Protein AF-A0A3M1MNK0-F1 (afdb_monomer)

Nearest PDB structures (foldseek):
  5l35-assembly1_A  TM=8.661E-01  e=1.085E-11  Lederbergvirus Sf6
  8i1v-assembly1_B  TM=7.039E-01  e=4.531E-09  Salmonella phage P22
  6mnt-assembly1_A  TM=6.780E-01  e=9.685E-05  Enterobacteria phage CUS-3
  8y0w-assembly1_5  TM=5.542E-01  e=6.566E+00  Homo sapiens

Sequence (229 aa):
ILNTQDNVDMINELKGLFHDSANVAKQNREGILGRTAGFDFYENTLLPSHTVGAGSGYLVNGANQTGSTLAVSTGTGALNKGDIITIAGVYRVHPETKQNTGKLQQFVVTANYAGGAGNISISPAITPTGAGQNVTASPANGAAITVAGTASTAHGLSLAFQKDAFVFATADLVKPNGVDFAAREVFDGISLRIVRDYDINNDNMPCRIDVLYGFKAVRPQLACRLAAN

pLDDT: mean 87.08, std 9.53, range [52.69, 96.62]

Solvent-accessible surface area (backbone atoms only — not comparable to full-atom values): 12815 Å² total; per-residue (Å²): 62,28,25,62,66,62,46,54,54,51,53,65,59,51,73,76,54,97,64,63,66,72,59,53,55,46,29,76,71,70,72,47,65,64,77,51,101,92,41,76,59,44,77,42,87,82,54,61,66,49,61,32,28,52,40,43,70,30,22,30,49,56,55,68,52,54,45,42,54,47,45,27,61,36,31,44,42,28,39,31,55,68,34,38,33,33,42,52,85,23,26,22,28,38,73,83,84,59,45,76,66,88,40,66,34,75,28,34,28,73,47,71,38,78,50,42,57,47,76,46,43,40,38,72,54,47,29,46,60,70,87,76,26,46,24,68,38,50,42,44,54,64,26,47,44,44,59,65,76,57,64,69,38,71,41,58,40,22,43,50,65,48,84,77,17,56,46,78,51,67,46,85,74,82,79,76,81,95,54,80,41,66,52,74,50,73,56,97,88,39,49,36,36,40,42,32,36,73,42,81,91,76,80,41,71,59,70,50,77,48,70,46,71,51,72,45,68,76,35,58,89,47,40,46,77,43,71,73,135

Foldseek 3Di:
DDEPVVLVVVLVVCLPDDDDPVQNVCCVPVVAHDDDPNDGDDYDNPFDKDFAWQKADWFFAAWQDWFFKTWTAAIATKGAQFWKKFWPPWFFADLPPRHGPVHTDIWTFHHIGGDHTDMTGIPPIQDCDDNRHTTVGTGHGGTGMDTPDDHRDIFTKDKDFDPLQKDKDWDADDFDPPAPDWDWDADPNFIKIKGWHADPVPRDIDIDIDTGMDMDRPHNVRMDIDTDD

Mean predicted aligned error: 8.19 Å

Structure (mmCIF, N/CA/C/O backbone):
data_AF-A0A3M1MNK0-F1
#
_entry.id   AF-A0A3M1MNK0-F1
#
loop_
_atom_site.group_PDB
_atom_site.id
_atom_site.type_symbol
_atom_site.label_atom_id
_atom_site.label_alt_id
_atom_site.label_comp_id
_atom_site.label_asym_id
_atom_site.label_entity_id
_atom_site.label_seq_id
_atom_site.pdbx_PDB_ins_code
_atom_site.Cartn_x
_atom_site.Cartn_y
_atom_site.Cartn_z
_atom_site.occupancy
_atom_site.B_iso_or_equiv
_atom_site.auth_seq_id
_atom_site.auth_comp_id
_atom_site.auth_asym_id
_atom_site.auth_atom_id
_atom_site.pdbx_PDB_model_num
ATOM 1 N N . ILE A 1 1 ? 10.804 5.232 1.917 1.00 85.75 1 ILE A N 1
ATOM 2 C CA . ILE A 1 1 ? 10.621 6.132 0.759 1.00 85.75 1 ILE A CA 1
ATOM 3 C C . ILE A 1 1 ? 9.530 7.121 1.120 1.00 85.75 1 ILE A C 1
ATOM 5 O O . ILE A 1 1 ? 8.431 6.691 1.455 1.00 85.75 1 ILE A O 1
ATOM 9 N N . LEU A 1 2 ? 9.857 8.405 1.118 1.00 86.19 2 LEU A N 1
ATOM 10 C CA . LEU A 1 2 ? 8.964 9.496 1.469 1.00 86.19 2 LEU A CA 1
ATOM 11 C C . LEU A 1 2 ? 8.495 10.221 0.211 1.00 86.19 2 LEU A C 1
ATOM 13 O O . LEU A 1 2 ? 9.231 10.294 -0.778 1.00 86.19 2 LEU A O 1
ATOM 17 N N . ASN A 1 3 ? 7.275 10.747 0.267 1.00 87.19 3 ASN A N 1
ATOM 18 C CA . ASN A 1 3 ? 6.838 11.775 -0.667 1.00 87.19 3 ASN A CA 1
ATOM 19 C C . ASN A 1 3 ? 7.615 13.081 -0.385 1.00 87.19 3 ASN A C 1
ATOM 21 O O . ASN A 1 3 ? 8.247 13.228 0.664 1.00 87.19 3 ASN A O 1
ATOM 25 N N . THR A 1 4 ? 7.577 14.026 -1.321 1.00 84.62 4 THR A N 1
ATOM 26 C CA . THR A 1 4 ? 8.342 15.276 -1.205 1.00 84.62 4 THR A CA 1
ATOM 27 C C . THR A 1 4 ? 7.950 16.115 0.013 1.00 84.62 4 THR A C 1
ATOM 29 O O . THR A 1 4 ? 8.829 16.650 0.682 1.00 84.62 4 THR A O 1
ATOM 32 N N . GLN A 1 5 ? 6.659 16.209 0.340 1.00 83.69 5 GLN A N 1
ATOM 33 C CA . GLN A 1 5 ? 6.188 17.015 1.469 1.00 83.69 5 GLN A CA 1
ATOM 34 C C . GLN A 1 5 ? 6.641 16.415 2.810 1.00 83.69 5 GLN A C 1
ATOM 36 O O . GLN A 1 5 ? 7.293 17.096 3.596 1.00 83.69 5 GLN A O 1
ATOM 41 N N . ASP A 1 6 ? 6.430 15.112 3.004 1.00 83.25 6 ASP A N 1
ATOM 42 C CA . ASP A 1 6 ? 6.876 14.368 4.184 1.00 83.25 6 ASP A CA 1
ATOM 43 C C . ASP A 1 6 ? 8.403 14.464 4.368 1.00 83.25 6 ASP A C 1
ATOM 45 O O . ASP A 1 6 ? 8.892 14.534 5.496 1.00 83.25 6 ASP A O 1
ATOM 49 N N . ASN A 1 7 ? 9.177 14.469 3.271 1.00 82.44 7 ASN A N 1
ATOM 50 C CA . ASN A 1 7 ? 10.630 14.643 3.327 1.00 82.44 7 ASN A CA 1
ATOM 51 C C . ASN A 1 7 ? 11.011 16.041 3.847 1.00 82.44 7 ASN A C 1
ATOM 53 O O . ASN A 1 7 ? 11.858 16.165 4.734 1.00 82.44 7 ASN A O 1
ATOM 57 N N . VAL A 1 8 ? 10.362 17.090 3.333 1.00 82.69 8 VAL A N 1
ATOM 58 C CA . VAL A 1 8 ? 10.596 18.480 3.757 1.00 82.69 8 VAL A CA 1
ATOM 59 C C . VAL A 1 8 ? 10.248 18.675 5.232 1.00 82.69 8 VAL A C 1
ATOM 61 O O . VAL A 1 8 ? 11.049 19.252 5.974 1.00 82.69 8 VAL A O 1
ATOM 64 N N . ASP A 1 9 ? 9.105 18.157 5.678 1.00 83.94 9 ASP A N 1
ATOM 65 C CA . ASP A 1 9 ? 8.659 18.287 7.067 1.00 83.94 9 ASP A CA 1
ATOM 66 C C . ASP A 1 9 ? 9.600 17.546 8.021 1.00 83.94 9 ASP A C 1
ATOM 68 O O . ASP A 1 9 ? 10.034 18.095 9.038 1.00 83.94 9 ASP A O 1
ATOM 72 N N . MET A 1 10 ? 10.042 16.347 7.638 1.00 80.12 10 MET A N 1
ATOM 73 C CA . MET A 1 10 ? 11.004 15.580 8.421 1.00 80.12 10 MET A CA 1
ATOM 74 C C . MET A 1 10 ? 12.377 16.271 8.511 1.00 80.12 10 MET A C 1
ATOM 76 O O . MET A 1 10 ? 12.986 16.292 9.582 1.00 80.12 10 MET A O 1
ATOM 80 N N . ILE A 1 11 ? 12.875 16.879 7.429 1.00 77.25 11 ILE A N 1
ATOM 81 C CA . ILE A 1 11 ? 14.110 17.683 7.471 1.00 77.25 11 ILE A CA 1
ATOM 82 C C . ILE A 1 11 ? 13.935 18.888 8.406 1.00 77.25 11 ILE A C 1
ATOM 84 O O . ILE A 1 11 ? 14.836 19.201 9.192 1.00 77.25 11 ILE A O 1
ATOM 88 N N . ASN A 1 12 ? 12.779 19.551 8.340 1.00 80.94 12 ASN A N 1
ATOM 89 C CA . ASN A 1 12 ? 12.473 20.724 9.147 1.00 80.94 12 ASN A CA 1
ATOM 90 C C . ASN A 1 12 ? 12.422 20.415 10.651 1.00 80.94 12 ASN A C 1
ATOM 92 O O . ASN A 1 12 ? 12.896 21.227 11.444 1.00 80.94 12 ASN A O 1
ATOM 96 N N . GLU A 1 13 ? 11.895 19.258 11.051 1.00 80.06 13 GLU A N 1
ATOM 97 C CA . GLU A 1 13 ? 11.882 18.841 12.458 1.00 80.06 13 GLU A CA 1
ATOM 98 C C . GLU A 1 13 ? 13.258 18.356 12.938 1.00 80.06 13 GLU A C 1
ATOM 100 O O . GLU A 1 13 ? 13.695 18.686 14.044 1.00 80.06 13 GLU A O 1
ATOM 105 N N . LEU A 1 14 ? 13.995 17.624 12.097 1.00 73.44 14 LEU A N 1
ATOM 106 C CA . LEU A 1 14 ? 15.288 17.048 12.480 1.00 73.44 14 LEU A CA 1
ATOM 107 C C . LEU A 1 14 ? 16.418 18.070 12.595 1.00 73.44 14 LEU A C 1
ATOM 109 O O . LEU A 1 14 ? 17.393 17.809 13.300 1.00 73.44 14 LEU A O 1
ATOM 113 N N . LYS A 1 15 ? 16.294 19.248 11.974 1.00 71.12 15 LYS A N 1
ATOM 114 C CA . LYS A 1 15 ? 17.303 20.314 12.097 1.00 71.12 15 LYS A CA 1
ATOM 115 C C . LYS A 1 15 ? 17.495 20.809 13.541 1.00 71.12 15 LYS A C 1
ATOM 117 O O . LYS A 1 15 ? 18.523 21.410 13.837 1.00 71.12 15 LYS A O 1
ATOM 122 N N . GLY A 1 16 ? 16.506 20.598 14.419 1.00 69.31 16 GLY A N 1
ATOM 123 C CA . GLY A 1 16 ? 16.545 21.002 15.829 1.00 69.31 16 GLY A CA 1
ATOM 124 C C . GLY A 1 16 ? 17.104 19.944 16.786 1.00 69.31 16 GLY A C 1
ATOM 125 O O . GLY A 1 16 ? 17.293 20.240 17.966 1.00 69.31 16 GLY A O 1
ATOM 126 N N . LEU A 1 17 ? 17.358 18.718 16.315 1.00 67.12 17 LEU A N 1
ATOM 127 C CA . LEU A 1 17 ? 17.850 17.625 17.153 1.00 67.12 17 LEU A CA 1
ATOM 128 C C . LEU A 1 17 ? 19.385 17.637 17.241 1.00 67.12 17 LEU A C 1
ATOM 130 O O . LEU A 1 17 ? 20.092 17.724 16.239 1.00 67.12 17 LEU A O 1
ATOM 134 N N . PHE A 1 18 ? 19.912 17.503 18.461 1.00 54.25 18 PHE A N 1
ATOM 135 C CA . PHE A 1 18 ? 21.352 17.431 18.729 1.00 54.25 18 PHE A CA 1
ATOM 136 C C . PHE A 1 18 ? 21.918 16.064 18.308 1.00 54.25 18 PHE A C 1
ATOM 138 O O . PHE A 1 18 ? 21.996 15.140 19.115 1.00 54.25 18 PHE A O 1
ATOM 145 N N . HIS A 1 19 ? 22.257 15.908 17.027 1.00 60.22 19 HIS A N 1
ATOM 146 C CA . HIS A 1 19 ? 22.844 14.689 16.452 1.00 60.22 19 HIS A CA 1
ATOM 147 C C . HIS A 1 19 ? 24.324 14.893 16.059 1.00 60.22 19 HIS A C 1
ATOM 149 O O . HIS A 1 19 ? 24.841 16.009 16.085 1.00 60.22 19 HIS A O 1
ATOM 155 N N . ASP A 1 20 ? 25.006 13.799 15.697 1.00 59.78 20 ASP A N 1
ATOM 156 C CA . ASP A 1 20 ? 26.404 13.774 15.237 1.00 59.78 20 ASP A CA 1
ATOM 157 C C . ASP A 1 20 ? 26.674 14.798 14.111 1.00 59.78 20 ASP A C 1
ATOM 159 O O . ASP A 1 20 ? 25.976 14.834 13.090 1.00 59.78 20 ASP A O 1
ATOM 163 N N . SER A 1 21 ? 27.707 15.628 14.293 1.00 60.94 21 SER A N 1
ATOM 164 C CA . SER A 1 21 ? 28.000 16.803 13.460 1.00 60.94 21 SER A CA 1
ATOM 165 C C . SER A 1 21 ? 28.288 16.448 11.998 1.00 60.94 21 SER A C 1
ATOM 167 O O . SER A 1 21 ? 28.009 17.249 11.102 1.00 60.94 21 SER A O 1
ATOM 169 N N . ALA A 1 22 ? 28.772 15.231 11.732 1.00 65.31 22 ALA A N 1
ATOM 170 C CA . ALA A 1 22 ? 29.031 14.742 10.381 1.00 65.31 22 ALA A CA 1
ATOM 171 C C . ALA A 1 22 ? 27.742 14.516 9.567 1.00 65.31 22 ALA A C 1
ATOM 173 O O . ALA A 1 22 ? 27.706 14.825 8.373 1.00 65.31 22 ALA A O 1
ATOM 174 N N . ASN A 1 23 ? 26.675 14.020 10.204 1.00 61.62 23 ASN A N 1
ATOM 175 C CA . ASN A 1 23 ? 25.385 13.802 9.545 1.00 61.62 23 ASN A CA 1
ATOM 176 C C . ASN A 1 23 ? 24.628 15.122 9.355 1.00 61.62 23 ASN A C 1
ATOM 178 O O . ASN A 1 23 ? 24.075 15.350 8.283 1.00 61.62 23 ASN A O 1
ATOM 182 N N .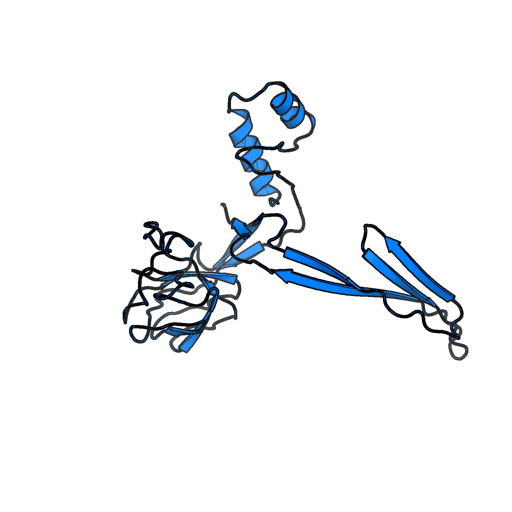 VAL A 1 24 ? 24.696 16.032 10.334 1.00 61.34 24 VAL A N 1
ATOM 183 C CA . VAL A 1 24 ? 24.107 17.380 10.236 1.00 61.34 24 VAL A CA 1
ATOM 184 C C . VAL A 1 24 ? 24.755 18.191 9.111 1.00 61.34 24 VAL A C 1
ATOM 186 O O . VAL A 1 24 ? 24.060 18.859 8.348 1.00 61.34 24 VAL A O 1
ATOM 189 N N . ALA A 1 25 ? 26.082 18.115 8.961 1.00 62.12 25 ALA A N 1
ATOM 190 C CA . ALA A 1 25 ? 26.790 18.822 7.896 1.00 62.12 25 ALA A CA 1
ATOM 191 C C . ALA A 1 25 ? 26.368 18.347 6.497 1.00 62.12 25 ALA A C 1
ATOM 193 O O . ALA A 1 25 ? 26.220 19.172 5.598 1.00 62.12 25 ALA A O 1
ATOM 194 N N . LYS A 1 26 ? 26.153 17.038 6.311 1.00 62.97 26 LYS A N 1
ATOM 195 C CA . LYS A 1 26 ? 25.668 16.482 5.039 1.00 62.97 26 LYS A CA 1
ATOM 196 C C . LYS A 1 26 ? 24.196 16.791 4.801 1.00 62.97 26 LYS A C 1
ATOM 198 O O . LYS A 1 26 ? 23.857 17.252 3.720 1.00 62.97 26 LYS A O 1
ATOM 203 N N . GLN A 1 27 ? 23.349 16.637 5.815 1.00 57.91 27 GLN A N 1
ATOM 204 C CA . GLN A 1 27 ? 21.924 16.950 5.715 1.00 57.91 27 GLN A CA 1
ATOM 205 C C . GLN A 1 27 ? 21.690 18.427 5.365 1.00 57.91 27 GLN A C 1
ATOM 207 O O . GLN A 1 27 ? 20.923 18.722 4.456 1.00 57.91 27 GLN A O 1
ATOM 212 N N . ASN A 1 28 ? 22.402 19.357 6.012 1.00 60.41 28 ASN A N 1
ATOM 213 C CA . ASN A 1 28 ? 22.296 20.787 5.701 1.00 60.41 28 ASN A CA 1
ATOM 214 C C . ASN A 1 28 ? 22.907 21.167 4.344 1.00 60.41 28 ASN A C 1
ATOM 216 O O . ASN A 1 28 ? 22.498 22.164 3.758 1.00 60.41 28 ASN A O 1
ATOM 220 N N . ARG A 1 29 ? 23.905 20.420 3.850 1.00 63.31 29 ARG A N 1
ATOM 221 C CA . ARG A 1 29 ? 24.584 20.730 2.581 1.00 63.31 29 ARG A CA 1
ATOM 222 C C . ARG A 1 29 ? 23.878 20.137 1.366 1.00 63.31 29 ARG A C 1
ATOM 224 O O . ARG A 1 29 ? 23.819 20.791 0.334 1.00 63.31 29 ARG A O 1
ATOM 231 N N . GLU A 1 30 ? 23.397 18.905 1.479 1.00 64.75 30 GLU A N 1
ATOM 232 C CA . GLU A 1 30 ? 22.853 18.129 0.358 1.00 64.75 30 GLU A CA 1
ATOM 233 C C . GLU A 1 30 ? 21.326 17.994 0.424 1.00 64.75 30 GLU A C 1
ATOM 235 O O . GLU A 1 30 ? 20.719 17.552 -0.544 1.00 64.75 30 GLU A O 1
ATOM 240 N N . GLY A 1 31 ? 20.687 18.365 1.542 1.00 59.19 31 GLY A N 1
ATOM 241 C CA . GLY A 1 31 ? 19.240 18.204 1.728 1.00 59.19 31 GLY A CA 1
ATOM 242 C C . GLY A 1 31 ? 18.793 16.742 1.829 1.00 59.19 31 GLY A C 1
ATOM 243 O O . GLY A 1 31 ? 17.600 16.460 1.800 1.00 59.19 31 GLY A O 1
ATOM 244 N N . ILE A 1 32 ? 19.736 15.801 1.944 1.00 64.62 32 ILE A N 1
ATOM 245 C CA . ILE A 1 32 ? 19.458 14.366 2.013 1.00 64.62 32 ILE A CA 1
ATOM 246 C C . ILE A 1 32 ? 19.327 13.953 3.479 1.00 64.62 32 ILE A C 1
ATOM 248 O O . ILE A 1 32 ? 20.213 14.207 4.301 1.00 64.62 32 ILE A O 1
ATOM 252 N N . LEU A 1 33 ? 18.229 13.270 3.802 1.00 64.31 33 LEU A N 1
ATOM 253 C CA . LEU A 1 33 ? 18.066 12.591 5.082 1.00 64.31 33 LEU A CA 1
ATOM 254 C C . LEU A 1 33 ? 18.999 11.377 5.143 1.00 64.31 33 LEU A C 1
ATOM 256 O O . LEU A 1 33 ? 18.847 10.417 4.390 1.00 64.31 33 LEU A O 1
ATOM 260 N N . GLY A 1 34 ? 19.968 11.415 6.057 1.00 65.50 34 GLY A N 1
ATOM 261 C CA . GLY A 1 34 ? 20.786 10.248 6.385 1.00 65.50 34 GLY A CA 1
ATOM 262 C C . GLY A 1 34 ? 19.989 9.160 7.118 1.00 65.50 34 GLY A C 1
ATOM 263 O O . GLY A 1 34 ? 18.778 9.260 7.324 1.00 65.50 34 GLY A O 1
ATOM 264 N N . ARG A 1 35 ? 20.685 8.114 7.577 1.00 71.00 35 ARG A N 1
ATOM 265 C CA . ARG A 1 35 ? 20.070 7.073 8.409 1.00 71.00 35 ARG A CA 1
ATOM 266 C C . ARG A 1 35 ? 19.658 7.657 9.761 1.00 71.00 35 ARG A C 1
ATOM 268 O O . ARG A 1 35 ? 20.514 8.065 10.542 1.00 71.00 35 ARG A O 1
ATOM 275 N N . THR A 1 36 ? 18.363 7.659 10.063 1.00 68.81 36 THR A N 1
ATOM 276 C CA . THR A 1 36 ? 17.836 8.115 11.360 1.00 68.81 36 THR A CA 1
ATOM 277 C C . THR A 1 36 ? 16.732 7.183 11.854 1.00 68.81 36 THR A C 1
ATOM 279 O O . THR A 1 36 ? 16.116 6.471 11.067 1.00 68.81 36 THR A O 1
ATOM 282 N N . ALA A 1 37 ? 16.524 7.097 13.170 1.00 69.88 37 ALA A N 1
ATOM 283 C CA . ALA A 1 37 ? 15.516 6.218 13.789 1.00 69.88 37 ALA A CA 1
ATOM 284 C C . ALA A 1 37 ? 15.527 4.742 13.301 1.00 69.88 37 ALA A C 1
ATOM 286 O O . ALA A 1 37 ? 14.508 4.057 13.341 1.00 69.88 37 ALA A O 1
ATOM 287 N N . GLY A 1 38 ? 16.678 4.241 12.831 1.00 74.44 38 GLY A N 1
ATOM 288 C CA . GLY A 1 38 ? 16.837 2.879 12.307 1.00 74.44 38 GLY A CA 1
ATOM 289 C C . GLY A 1 38 ? 16.455 2.675 10.833 1.00 74.44 38 GLY A C 1
ATOM 290 O O . GLY A 1 38 ? 16.677 1.573 10.331 1.00 74.44 38 GLY A O 1
ATOM 291 N N . PHE A 1 39 ? 15.966 3.705 10.133 1.00 77.56 39 PHE A N 1
ATOM 292 C CA . PHE A 1 39 ? 15.563 3.658 8.722 1.00 77.56 39 PHE A CA 1
ATOM 293 C C . PHE A 1 39 ? 16.543 4.395 7.806 1.00 77.56 39 PHE A C 1
ATOM 295 O O . PHE A 1 39 ? 17.120 5.415 8.187 1.00 77.56 39 PHE A O 1
ATOM 302 N N . ASP A 1 40 ? 16.671 3.894 6.577 1.00 81.38 40 ASP A N 1
ATOM 303 C CA . ASP A 1 40 ? 17.304 4.607 5.469 1.00 81.38 40 ASP A CA 1
ATOM 304 C C . ASP A 1 40 ? 16.212 5.325 4.665 1.00 81.38 40 ASP A C 1
ATOM 306 O O . ASP A 1 40 ? 15.258 4.703 4.176 1.00 81.38 40 ASP A O 1
ATOM 310 N N . PHE A 1 41 ? 16.322 6.649 4.574 1.00 81.31 41 PHE A N 1
ATOM 311 C CA . PHE A 1 41 ? 15.324 7.491 3.926 1.00 81.31 41 PHE A CA 1
ATOM 312 C C . PHE A 1 41 ? 15.714 7.781 2.483 1.00 81.31 41 PHE A C 1
ATOM 314 O O . PHE A 1 41 ? 16.871 8.003 2.149 1.00 81.31 41 PHE A O 1
ATOM 321 N N . TYR A 1 42 ? 14.699 7.772 1.630 1.00 84.00 42 TYR A N 1
ATOM 322 C CA . TYR A 1 42 ? 14.802 8.069 0.209 1.00 84.00 42 TYR A CA 1
ATOM 323 C C . TYR A 1 42 ? 13.570 8.871 -0.168 1.00 84.00 42 TYR A C 1
ATOM 325 O O . TYR A 1 42 ? 12.485 8.562 0.329 1.00 84.00 42 TYR A O 1
ATOM 333 N N . GLU A 1 43 ? 13.716 9.847 -1.050 1.00 84.00 43 GLU A N 1
ATOM 334 C CA . GLU A 1 43 ? 12.594 10.603 -1.600 1.00 84.00 43 GLU A CA 1
ATOM 335 C C . GLU A 1 43 ? 12.170 10.019 -2.951 1.00 84.00 43 GLU A C 1
ATOM 337 O O . GLU A 1 43 ? 13.002 9.540 -3.724 1.00 84.00 43 GLU A O 1
ATOM 342 N N . ASN A 1 44 ? 10.871 10.059 -3.242 1.00 84.69 44 ASN A N 1
ATOM 343 C CA . ASN A 1 44 ? 10.359 9.831 -4.585 1.00 84.69 44 ASN A CA 1
ATOM 344 C C . ASN A 1 44 ? 9.193 10.788 -4.888 1.00 84.69 44 ASN A C 1
ATOM 346 O O . ASN A 1 44 ? 8.182 10.794 -4.185 1.00 84.69 44 ASN A O 1
ATOM 350 N N . THR A 1 45 ? 9.326 11.554 -5.970 1.00 83.19 45 THR A N 1
ATOM 351 C CA . THR A 1 45 ? 8.345 12.549 -6.437 1.00 83.19 45 THR A CA 1
ATOM 352 C C . THR A 1 45 ? 7.138 11.934 -7.154 1.00 83.19 45 THR A C 1
ATOM 354 O O . THR A 1 45 ? 6.133 12.607 -7.362 1.00 83.19 45 THR A O 1
ATOM 357 N N . LEU A 1 46 ? 7.213 10.655 -7.531 1.00 85.25 46 LEU A N 1
ATOM 358 C CA . LEU A 1 46 ? 6.186 9.924 -8.284 1.00 85.25 46 LEU A CA 1
ATOM 359 C C . LEU A 1 46 ? 5.294 9.046 -7.392 1.00 85.25 46 LEU A C 1
ATOM 361 O O . LEU A 1 46 ? 4.589 8.166 -7.891 1.00 85.25 46 LEU A O 1
ATOM 365 N N . LEU A 1 47 ? 5.323 9.242 -6.071 1.00 86.12 47 LEU A N 1
ATOM 366 C CA . LEU A 1 47 ? 4.434 8.510 -5.174 1.00 86.12 47 LEU A CA 1
ATOM 367 C C . LEU A 1 47 ? 2.978 8.980 -5.353 1.00 86.12 47 LEU A C 1
ATOM 369 O O . LEU A 1 47 ? 2.712 10.182 -5.316 1.00 86.12 47 LEU A O 1
ATOM 373 N N . PRO A 1 48 ? 2.019 8.055 -5.549 1.00 86.56 48 PRO A N 1
ATOM 374 C CA . PRO A 1 48 ? 0.626 8.416 -5.779 1.00 86.56 48 PRO A CA 1
ATOM 375 C C . PRO A 1 48 ? -0.033 8.950 -4.504 1.00 86.56 48 PRO A C 1
ATOM 377 O O . PRO A 1 48 ? 0.262 8.496 -3.397 1.00 86.56 48 PRO A O 1
ATOM 380 N N . SER A 1 49 ? -0.992 9.858 -4.667 1.00 88.25 49 SER A N 1
ATOM 381 C CA . SER A 1 49 ? -1.914 10.244 -3.599 1.00 88.25 49 SER A CA 1
ATOM 382 C C . SER A 1 49 ? -3.099 9.279 -3.523 1.00 88.25 49 SER A C 1
ATOM 384 O O . SER A 1 49 ? -3.450 8.601 -4.494 1.00 88.25 49 SER A O 1
ATOM 386 N N . HIS A 1 50 ? -3.729 9.200 -2.353 1.00 91.38 50 HIS A N 1
ATOM 387 C CA . HIS A 1 50 ? -4.957 8.433 -2.154 1.00 91.38 50 HIS A CA 1
ATOM 388 C C . HIS A 1 50 ? -6.062 9.338 -1.617 1.00 91.38 50 HIS A C 1
ATOM 390 O O . HIS A 1 50 ? -5.848 10.118 -0.691 1.00 91.38 50 HIS A O 1
ATOM 396 N N . THR A 1 51 ? -7.243 9.253 -2.231 1.00 93.25 51 THR A N 1
ATOM 397 C CA . THR A 1 51 ? -8.442 9.985 -1.809 1.00 93.25 51 THR A CA 1
ATOM 398 C C . THR A 1 51 ? -9.331 9.062 -0.995 1.00 93.25 51 THR A C 1
ATOM 400 O O . THR A 1 51 ? -9.857 8.075 -1.520 1.00 93.25 51 THR A O 1
ATOM 403 N N . VAL A 1 52 ? -9.511 9.406 0.279 1.00 92.88 52 VAL A N 1
ATOM 404 C CA . VAL A 1 52 ? -10.337 8.631 1.209 1.00 92.88 52 VAL A CA 1
ATOM 405 C C . VAL A 1 52 ? -11.790 8.658 0.744 1.00 92.88 52 VAL A C 1
ATOM 407 O O . VAL A 1 52 ? -12.314 9.717 0.382 1.00 92.88 52 VAL A O 1
ATOM 410 N N . GLY A 1 53 ? -12.449 7.500 0.751 1.00 92.06 53 GLY A N 1
ATOM 411 C CA . GLY A 1 53 ? -13.878 7.411 0.482 1.00 92.06 53 GLY A CA 1
ATOM 412 C C . GLY A 1 53 ? -14.718 8.253 1.453 1.00 92.06 53 GLY A C 1
ATOM 413 O O . GLY A 1 53 ? -14.308 8.566 2.568 1.00 92.06 53 GLY A O 1
ATOM 414 N N . ALA A 1 54 ? -15.934 8.614 1.045 1.00 93.62 54 ALA A N 1
ATOM 415 C CA . ALA A 1 54 ? -16.885 9.336 1.898 1.00 93.62 54 ALA A CA 1
ATOM 416 C C . ALA A 1 54 ? -17.650 8.409 2.868 1.00 93.62 54 ALA A C 1
ATOM 418 O O . ALA A 1 54 ? -18.706 8.776 3.385 1.00 93.62 54 ALA A O 1
ATOM 419 N N . GLY A 1 55 ? -17.159 7.184 3.057 1.00 91.81 55 GLY A N 1
ATOM 420 C CA . GLY A 1 55 ? -17.800 6.152 3.850 1.00 91.81 55 GLY A CA 1
ATOM 421 C C . GLY A 1 55 ? -17.897 6.507 5.332 1.00 91.81 55 GLY A C 1
ATOM 422 O O . GLY A 1 55 ? -16.893 6.797 5.976 1.00 91.81 55 GLY A O 1
ATOM 423 N N . SER A 1 56 ? -19.103 6.442 5.893 1.00 92.44 56 SER A N 1
ATOM 424 C CA . SER A 1 56 ? -19.353 6.724 7.309 1.00 92.44 56 SER A CA 1
ATOM 425 C C . SER A 1 56 ? -20.533 5.920 7.853 1.00 92.44 56 SER A C 1
ATOM 427 O O . SER A 1 56 ? -21.420 5.511 7.104 1.00 92.44 56 SER A O 1
ATOM 429 N N . GLY A 1 57 ? -20.546 5.695 9.169 1.00 92.69 57 GLY A N 1
ATOM 430 C CA . GLY A 1 57 ? -21.655 5.039 9.872 1.00 92.69 57 GLY A CA 1
ATOM 431 C C . GLY A 1 57 ? -21.792 3.538 9.601 1.00 92.69 57 GLY A C 1
ATOM 432 O O . GLY A 1 57 ? -22.879 2.982 9.768 1.00 92.69 57 GLY A O 1
ATOM 433 N N . TYR A 1 58 ? -20.719 2.879 9.161 1.00 95.31 58 TYR A N 1
ATOM 434 C CA . TYR A 1 58 ? -20.704 1.436 8.934 1.00 95.31 58 TYR A CA 1
ATOM 435 C C . TYR A 1 58 ? -20.703 0.662 10.254 1.00 95.31 58 TYR A C 1
ATOM 437 O O . TYR A 1 58 ? -19.927 0.955 11.167 1.00 95.31 58 TYR A O 1
ATOM 445 N N . LEU A 1 59 ? -21.554 -0.360 10.327 1.00 96.50 59 LEU A N 1
ATOM 446 C CA . LEU A 1 59 ? -21.643 -1.294 11.444 1.00 96.50 59 LEU A CA 1
ATOM 447 C C . LEU A 1 59 ? -21.512 -2.727 10.934 1.00 96.50 59 LEU A C 1
ATOM 449 O O . LEU A 1 59 ? -22.030 -3.075 9.870 1.00 96.50 59 LEU A O 1
ATOM 453 N N . VAL A 1 60 ? -20.845 -3.564 11.722 1.00 96.62 60 VAL A N 1
ATOM 454 C CA . VAL A 1 60 ? -20.699 -4.998 11.451 1.00 96.62 60 VAL A CA 1
ATOM 455 C C . VAL A 1 60 ? -22.062 -5.697 11.503 1.00 96.62 60 VAL A C 1
ATOM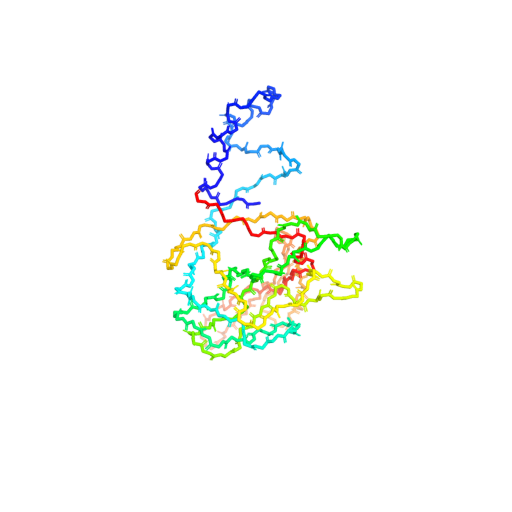 457 O O . VAL A 1 60 ? -22.795 -5.564 12.484 1.00 96.62 60 VAL A O 1
ATOM 460 N N . ASN A 1 61 ? -22.378 -6.484 10.472 1.00 95.81 61 ASN A N 1
ATOM 461 C CA . ASN A 1 61 ? -23.621 -7.248 10.355 1.00 95.81 61 ASN A CA 1
ATOM 462 C C . ASN A 1 61 ? -23.424 -8.718 10.741 1.00 95.81 61 ASN A C 1
ATOM 464 O O . ASN A 1 61 ? -23.050 -9.543 9.911 1.00 95.81 61 ASN A O 1
ATOM 468 N N . GLY A 1 62 ? -23.673 -9.042 12.005 1.00 93.19 62 GLY A N 1
ATOM 469 C CA . GLY A 1 62 ? -23.469 -10.377 12.564 1.00 93.19 62 GLY A CA 1
ATOM 470 C C . GLY A 1 62 ? -22.144 -10.500 13.313 1.00 93.19 62 GLY A C 1
ATOM 471 O O . GLY A 1 62 ? -21.117 -9.969 12.894 1.00 93.19 62 GLY A O 1
ATOM 472 N N . ALA A 1 63 ? -22.179 -11.186 14.455 1.00 92.81 63 ALA A N 1
ATOM 473 C CA . ALA A 1 63 ? -21.010 -11.403 15.301 1.00 92.81 63 ALA A CA 1
ATOM 474 C C . ALA A 1 63 ? -20.105 -12.516 14.750 1.00 92.81 63 ALA A C 1
ATOM 476 O O . ALA A 1 63 ? -20.523 -13.322 13.921 1.00 92.81 63 ALA A O 1
ATOM 477 N N . ASN A 1 64 ? -18.884 -12.601 15.282 1.00 92.94 64 ASN A N 1
ATOM 478 C CA . ASN A 1 64 ? -17.948 -13.706 15.046 1.00 92.94 64 ASN A CA 1
ATOM 479 C C . ASN A 1 64 ? -17.504 -13.869 13.583 1.00 92.94 64 ASN A C 1
ATOM 481 O O . ASN A 1 64 ? -17.123 -14.959 13.158 1.00 92.94 64 ASN A O 1
ATOM 485 N N . GLN A 1 65 ? -17.516 -12.782 12.810 1.00 94.06 65 GLN A N 1
ATOM 486 C CA . GLN A 1 65 ? -17.012 -12.806 11.440 1.00 94.06 65 GLN A CA 1
ATOM 487 C C . GLN A 1 65 ? -15.499 -13.067 11.410 1.00 94.06 65 GLN A C 1
ATOM 489 O O . GLN A 1 65 ? -14.748 -12.616 12.281 1.00 94.06 65 GLN A O 1
ATOM 494 N N . THR A 1 66 ? -15.055 -13.817 10.404 1.00 95.00 66 THR A N 1
ATOM 495 C CA . THR A 1 66 ? -13.649 -14.168 10.156 1.00 95.00 66 THR A CA 1
ATOM 496 C C . THR A 1 66 ? -13.373 -14.164 8.653 1.00 95.00 66 THR A C 1
ATOM 498 O O . THR A 1 66 ? -14.301 -14.172 7.846 1.00 95.00 66 THR A O 1
ATOM 501 N N . GLY A 1 67 ? -12.098 -14.157 8.263 1.00 94.19 67 GLY A N 1
ATOM 502 C CA . GLY A 1 67 ? -11.708 -14.183 6.852 1.00 94.19 67 GLY A CA 1
ATOM 503 C C . GLY A 1 67 ? -11.571 -12.796 6.216 1.00 94.19 67 GLY A C 1
ATOM 504 O O . GLY A 1 67 ? -11.389 -11.791 6.902 1.00 94.19 67 GLY A O 1
ATOM 505 N N . SER A 1 68 ? -11.587 -12.762 4.884 1.00 95.44 68 SER A N 1
ATOM 506 C CA . SER A 1 68 ? -11.273 -11.575 4.065 1.00 95.44 68 SER A CA 1
ATOM 507 C C . SER A 1 68 ? -12.507 -10.778 3.636 1.00 95.44 68 SER A C 1
ATOM 509 O O . SER A 1 68 ? -12.393 -9.834 2.857 1.00 95.44 68 SER A O 1
ATOM 511 N N . THR A 1 69 ? -13.692 -11.171 4.094 1.00 95.62 69 THR A N 1
ATOM 512 C CA . THR A 1 69 ? -14.962 -10.534 3.747 1.00 95.62 69 THR A CA 1
ATOM 513 C C . THR A 1 69 ? -15.670 -10.139 5.030 1.00 95.62 69 THR A C 1
ATOM 515 O O . THR A 1 69 ? -15.849 -10.969 5.916 1.00 95.62 69 THR A O 1
ATOM 518 N N . LEU A 1 70 ? -16.058 -8.872 5.120 1.00 95.94 70 LEU A N 1
ATOM 519 C CA . LEU A 1 70 ? -16.745 -8.295 6.264 1.00 95.94 70 LEU A CA 1
ATOM 520 C C . LEU A 1 70 ? -18.144 -7.852 5.839 1.00 95.94 70 LEU A C 1
ATOM 522 O O . LEU A 1 70 ? -18.289 -6.937 5.029 1.00 95.94 70 LEU A O 1
ATOM 526 N N . ALA A 1 71 ? -19.168 -8.500 6.380 1.00 96.19 71 ALA A N 1
ATOM 527 C CA . ALA A 1 71 ? -20.555 -8.114 6.189 1.00 96.19 71 ALA A CA 1
ATOM 528 C C . ALA A 1 71 ? -20.898 -6.893 7.054 1.00 96.19 71 ALA A C 1
ATOM 530 O O . ALA A 1 71 ? -20.612 -6.868 8.257 1.00 96.19 71 ALA A O 1
ATOM 531 N N . VAL A 1 72 ? -21.556 -5.907 6.446 1.00 95.81 72 VAL A N 1
ATOM 532 C CA . VAL A 1 72 ? -21.995 -4.646 7.058 1.00 95.81 72 VAL A CA 1
ATOM 533 C C . VAL A 1 72 ? -23.482 -4.396 6.798 1.00 95.81 72 VAL A C 1
ATOM 535 O O . VAL A 1 72 ? -24.017 -4.832 5.780 1.00 95.81 72 VAL A O 1
ATOM 538 N N . SER A 1 73 ? -24.178 -3.752 7.740 1.00 90.12 73 SER A N 1
ATOM 539 C CA . SER A 1 73 ? -25.648 -3.578 7.711 1.00 90.12 73 SER A CA 1
ATOM 540 C C . SER A 1 73 ? -26.092 -2.130 7.532 1.00 90.12 73 SER A C 1
ATOM 542 O O . SER A 1 73 ? -27.198 -1.878 7.063 1.00 90.12 73 SER A O 1
ATOM 544 N N . THR A 1 74 ? -25.243 -1.178 7.900 1.00 86.81 74 THR A N 1
ATOM 545 C CA . THR A 1 74 ? -25.490 0.264 7.797 1.00 86.81 74 THR A CA 1
ATOM 546 C C . THR A 1 74 ? -24.347 0.937 7.052 1.00 86.81 74 THR A C 1
ATOM 548 O O . THR A 1 74 ? -23.354 0.293 6.725 1.00 86.81 74 THR A O 1
ATOM 551 N N . GLY A 1 75 ? -24.475 2.243 6.829 1.00 86.44 75 GLY A N 1
ATOM 552 C CA . GLY A 1 75 ? -23.404 3.098 6.335 1.00 86.44 75 GLY A CA 1
ATOM 553 C C . GLY A 1 75 ? -23.757 3.783 5.024 1.00 86.44 75 GLY A C 1
ATOM 554 O O . GLY A 1 75 ? -24.508 3.265 4.199 1.00 86.44 75 GLY A O 1
ATOM 555 N N . THR A 1 76 ? -23.227 4.985 4.853 1.00 89.75 76 THR A N 1
ATOM 556 C CA . THR A 1 76 ? -23.452 5.837 3.684 1.00 89.75 76 THR A CA 1
ATOM 557 C C . THR A 1 76 ? -22.121 6.237 3.075 1.00 89.75 76 THR A C 1
ATOM 559 O O . THR A 1 76 ? -21.127 6.325 3.792 1.00 89.75 76 THR A O 1
ATOM 562 N N . GLY A 1 77 ? -22.115 6.543 1.778 1.00 91.06 77 GLY A N 1
ATOM 563 C CA . GLY A 1 77 ? -20.916 6.988 1.071 1.00 91.06 77 GLY A CA 1
ATOM 564 C C . GLY A 1 77 ? -19.966 5.842 0.725 1.00 91.06 77 GLY A C 1
ATOM 565 O O . GLY A 1 77 ? -19.913 4.821 1.409 1.00 91.06 77 GLY A O 1
ATOM 566 N N . ALA A 1 78 ? -19.220 6.005 -0.362 1.00 92.81 78 ALA A N 1
ATOM 567 C CA . ALA A 1 78 ? -18.364 4.946 -0.873 1.00 92.81 78 ALA A CA 1
ATOM 568 C C . ALA A 1 78 ? -17.112 4.745 -0.005 1.00 92.81 78 ALA A C 1
ATOM 570 O O . ALA A 1 78 ? -16.540 5.714 0.494 1.00 92.81 78 ALA A O 1
ATOM 571 N N . LEU A 1 79 ? -16.663 3.495 0.119 1.00 94.75 79 LEU A N 1
ATOM 572 C CA . LEU A 1 79 ? -15.304 3.158 0.541 1.00 94.75 79 LEU A CA 1
ATOM 573 C C . LEU A 1 79 ? -14.486 2.869 -0.713 1.00 94.75 79 LEU A C 1
ATOM 575 O O . LEU A 1 79 ? -14.848 2.013 -1.525 1.00 94.75 79 LEU A O 1
ATOM 579 N N . ASN A 1 80 ? -13.382 3.577 -0.880 1.00 95.06 80 ASN A N 1
ATOM 580 C CA . ASN A 1 80 ? -12.494 3.391 -2.012 1.00 95.06 80 ASN A CA 1
ATOM 581 C C . ASN A 1 80 ? -11.512 2.251 -1.729 1.00 95.06 80 ASN A C 1
ATOM 583 O O . ASN A 1 80 ? -11.100 1.998 -0.594 1.00 95.06 80 ASN A O 1
ATOM 587 N N . LYS A 1 81 ? -11.077 1.562 -2.785 1.00 94.81 81 LYS A N 1
ATOM 588 C CA . LYS A 1 81 ? -9.967 0.615 -2.692 1.00 94.81 81 LYS A CA 1
ATOM 589 C C . LYS A 1 81 ? -8.740 1.333 -2.122 1.00 94.81 81 LYS A C 1
ATOM 591 O O . LYS A 1 81 ? -8.317 2.365 -2.636 1.00 94.81 81 LYS A O 1
ATOM 596 N N . GLY A 1 82 ? -8.143 0.750 -1.090 1.00 92.88 82 GLY A N 1
ATOM 597 C CA . GLY A 1 82 ? -7.015 1.329 -0.371 1.00 92.88 82 GLY A CA 1
ATOM 598 C C . GLY A 1 82 ? -7.402 2.135 0.868 1.00 92.88 82 GLY A C 1
ATOM 599 O O . GLY A 1 82 ? -6.489 2.558 1.576 1.00 92.88 82 GLY A O 1
ATOM 600 N N . ASP A 1 83 ? -8.692 2.329 1.162 1.00 94.69 83 ASP A N 1
ATOM 601 C CA . ASP A 1 83 ? -9.130 2.915 2.433 1.00 94.69 83 ASP A CA 1
ATOM 602 C C . ASP A 1 83 ? -8.710 2.013 3.597 1.00 94.69 83 ASP A C 1
ATOM 604 O O . ASP A 1 83 ? -8.774 0.783 3.504 1.00 94.69 83 ASP A O 1
ATOM 608 N N . ILE A 1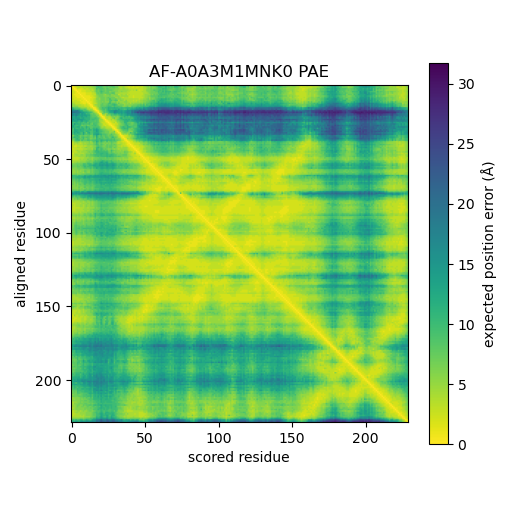 84 ? -8.265 2.625 4.695 1.00 94.44 84 ILE A N 1
ATOM 609 C CA . ILE A 1 84 ? -7.931 1.906 5.924 1.00 94.44 84 ILE A CA 1
ATOM 610 C C . ILE A 1 84 ? -9.112 2.015 6.874 1.00 94.44 84 ILE A C 1
ATOM 612 O O . ILE A 1 84 ? -9.571 3.115 7.164 1.00 94.44 84 ILE A O 1
ATOM 616 N N . ILE A 1 85 ? -9.581 0.883 7.382 1.00 95.62 85 ILE A N 1
ATOM 617 C CA . ILE A 1 85 ? -10.659 0.810 8.361 1.00 95.62 85 ILE A CA 1
ATOM 618 C C . ILE A 1 85 ? -10.175 0.135 9.642 1.00 95.62 85 ILE A C 1
ATOM 620 O O . ILE A 1 85 ? -9.302 -0.734 9.627 1.00 95.62 85 ILE A O 1
ATOM 624 N N . THR A 1 86 ? -10.771 0.523 10.761 1.00 96.50 86 THR A N 1
ATOM 625 C CA . THR A 1 86 ? -10.630 -0.152 12.054 1.00 96.50 86 THR A CA 1
ATOM 626 C C . THR A 1 86 ? -12.009 -0.540 12.567 1.00 96.50 86 THR A C 1
ATOM 628 O O . THR A 1 86 ? -13.005 0.089 12.215 1.00 96.50 86 THR A O 1
ATOM 631 N N . ILE A 1 87 ? -12.075 -1.594 13.376 1.00 96.50 87 ILE A N 1
ATOM 632 C CA . ILE A 1 87 ? -13.331 -2.114 13.922 1.00 96.50 87 ILE A CA 1
ATOM 633 C C . ILE A 1 87 ? -13.260 -2.017 15.442 1.00 96.50 87 ILE A C 1
ATOM 635 O O . ILE A 1 87 ? -12.295 -2.487 16.047 1.00 96.50 87 ILE A O 1
ATOM 639 N N . ALA A 1 88 ? -14.278 -1.429 16.066 1.00 95.62 88 ALA A N 1
ATOM 640 C CA . ALA A 1 88 ? -14.344 -1.297 17.515 1.00 95.62 88 ALA A CA 1
ATOM 641 C C . ALA A 1 88 ? -14.227 -2.668 18.212 1.00 95.62 88 ALA A C 1
ATOM 643 O O . ALA A 1 88 ? -14.909 -3.627 17.853 1.00 95.62 88 ALA A O 1
ATOM 644 N N . GLY A 1 89 ? -13.343 -2.759 19.211 1.00 92.44 89 GLY A N 1
ATOM 645 C CA . GLY A 1 89 ? -13.102 -3.985 19.985 1.00 92.44 89 GLY A CA 1
ATOM 646 C C . GLY A 1 89 ? -12.195 -5.028 19.316 1.00 92.44 89 GLY A C 1
ATOM 647 O O . GLY A 1 89 ? -11.877 -6.038 19.943 1.00 92.44 89 GLY A O 1
ATOM 648 N N . VAL A 1 90 ? -11.733 -4.794 18.083 1.00 95.06 90 VAL A N 1
ATOM 649 C CA . VAL A 1 90 ? -10.840 -5.708 17.354 1.00 95.06 90 VAL A CA 1
ATOM 650 C C . VAL A 1 90 ? -9.408 -5.177 17.418 1.00 95.06 90 VAL A C 1
ATOM 652 O O . VAL A 1 90 ? -8.987 -4.350 16.607 1.00 95.06 90 VAL A O 1
ATOM 655 N N . TYR A 1 91 ? -8.645 -5.643 18.406 1.00 95.81 91 TYR A N 1
ATOM 656 C CA . TYR A 1 91 ? -7.273 -5.191 18.635 1.00 95.81 91 TYR A CA 1
ATOM 657 C C . TYR A 1 91 ? -6.255 -6.066 17.916 1.00 95.81 91 TYR A C 1
ATOM 659 O O . TYR A 1 91 ? -6.440 -7.275 17.787 1.00 95.81 91 TYR A O 1
ATOM 667 N N . ARG A 1 92 ? -5.146 -5.462 17.485 1.00 94.44 92 ARG A N 1
ATOM 668 C CA . ARG A 1 92 ? -3.997 -6.177 16.927 1.00 94.44 92 ARG A CA 1
ATOM 669 C C . ARG A 1 92 ? -3.280 -6.952 18.029 1.00 94.44 92 ARG A C 1
ATOM 671 O O . ARG A 1 92 ? -3.008 -6.402 19.101 1.00 94.44 92 ARG A O 1
ATOM 678 N N . VAL A 1 93 ? -2.882 -8.186 17.732 1.00 93.75 93 VAL A N 1
ATOM 679 C CA . VAL A 1 93 ? -1.988 -8.963 18.605 1.00 93.75 93 VAL A CA 1
ATOM 680 C C . VAL A 1 93 ? -0.544 -8.930 18.119 1.00 93.75 93 VAL A C 1
ATOM 682 O O . VAL A 1 93 ? -0.262 -8.728 16.935 1.00 93.75 93 VAL A O 1
ATOM 685 N N . HIS A 1 94 ? 0.389 -9.146 19.039 1.00 90.50 94 HIS A N 1
ATOM 686 C CA . HIS A 1 94 ? 1.780 -9.379 18.689 1.00 90.50 94 HIS A CA 1
ATOM 687 C C . HIS A 1 94 ? 1.914 -10.710 17.921 1.00 90.50 94 HIS A C 1
ATOM 689 O O . HIS A 1 94 ? 1.367 -11.720 18.369 1.00 90.50 94 HIS A O 1
ATOM 695 N N . PRO A 1 95 ? 2.644 -10.759 16.791 1.00 86.44 95 PRO A N 1
ATOM 696 C CA . PRO A 1 95 ? 2.689 -11.941 15.929 1.00 86.44 95 PRO A CA 1
ATOM 697 C C . PRO A 1 95 ? 3.252 -13.193 16.618 1.00 86.44 95 PRO A C 1
ATOM 699 O O . PRO A 1 95 ? 2.770 -14.285 16.328 1.00 86.44 95 PRO A O 1
ATOM 702 N N . GLU A 1 96 ? 4.208 -13.045 17.540 1.00 87.12 96 GLU A N 1
ATOM 703 C CA . GLU A 1 96 ? 4.807 -14.174 18.274 1.00 87.12 96 GLU A CA 1
ATOM 704 C C . GLU A 1 96 ? 4.091 -14.477 19.598 1.00 87.12 96 GLU A C 1
ATOM 706 O O . GLU A 1 96 ? 3.512 -15.544 19.756 1.00 87.12 96 GLU A O 1
ATOM 711 N N . THR A 1 97 ? 4.071 -13.526 20.539 1.00 90.06 97 THR A N 1
ATOM 712 C CA . THR A 1 97 ? 3.504 -13.731 21.885 1.00 90.06 97 THR A CA 1
ATOM 713 C C . THR A 1 97 ? 1.975 -13.775 21.945 1.00 90.06 97 THR A C 1
ATOM 715 O O . THR A 1 97 ? 1.425 -14.137 22.983 1.00 90.06 97 THR A O 1
ATOM 718 N N . LYS A 1 98 ? 1.282 -13.358 20.874 1.00 91.06 98 LYS A N 1
ATOM 719 C CA . LYS A 1 98 ? -0.188 -13.222 20.789 1.00 91.06 98 LYS A CA 1
ATOM 720 C C . LYS A 1 98 ? -0.816 -12.283 21.822 1.00 91.06 98 LYS A C 1
ATOM 722 O O . LYS A 1 98 ? -2.035 -12.220 21.951 1.00 91.06 98 LYS A O 1
ATOM 727 N N . GLN A 1 99 ? 0.005 -11.498 22.511 1.00 92.12 99 GLN A N 1
ATOM 728 C CA . GLN A 1 99 ? -0.467 -10.509 23.467 1.00 92.12 99 GLN A CA 1
ATOM 729 C C . GLN A 1 99 ? -1.141 -9.340 22.753 1.00 92.12 99 GLN A C 1
ATOM 731 O O . GLN A 1 99 ? -0.738 -8.938 21.657 1.00 92.12 99 GLN A O 1
ATOM 736 N N . ASN A 1 100 ? -2.167 -8.788 23.393 1.00 93.31 100 ASN A N 1
ATOM 737 C CA . ASN A 1 100 ? -2.845 -7.594 22.914 1.00 93.31 100 ASN A CA 1
ATOM 738 C C . ASN A 1 100 ? -1.874 -6.403 22.908 1.00 93.31 100 ASN A C 1
ATOM 740 O O . ASN A 1 100 ? -1.203 -6.133 23.899 1.00 93.31 100 ASN A O 1
ATOM 744 N N . THR A 1 101 ? -1.818 -5.676 21.793 1.00 91.81 101 THR A N 1
ATOM 745 C CA . THR A 1 101 ? -0.970 -4.481 21.648 1.00 91.81 101 THR A CA 1
ATOM 746 C C . THR A 1 101 ? -1.646 -3.188 22.115 1.00 91.81 101 THR A C 1
ATOM 748 O O . THR A 1 101 ? -1.018 -2.133 22.097 1.00 91.81 101 THR A O 1
ATOM 751 N N . GLY A 1 102 ? -2.930 -3.239 22.487 1.00 92.75 102 GLY A N 1
ATOM 752 C CA . GLY A 1 102 ? -3.735 -2.080 22.891 1.00 92.75 102 GLY A CA 1
ATOM 753 C C . GLY A 1 102 ? -4.169 -1.178 21.730 1.00 92.75 102 GLY A C 1
ATOM 754 O O . GLY A 1 102 ? -4.921 -0.230 21.936 1.00 92.75 102 GLY A O 1
ATOM 755 N N . LYS A 1 103 ? -3.737 -1.476 20.499 1.00 93.31 103 LYS A N 1
ATOM 756 C CA . LYS A 1 103 ? -4.092 -0.734 19.282 1.00 93.31 103 LYS A CA 1
ATOM 757 C C . LYS A 1 103 ? -5.108 -1.517 18.457 1.00 93.31 103 LYS A C 1
ATOM 759 O O . LYS A 1 103 ? -4.986 -2.736 18.327 1.00 93.31 103 LYS A O 1
ATOM 764 N N . LEU A 1 104 ? -6.099 -0.826 17.892 1.00 95.25 104 LEU A N 1
ATOM 765 C CA . LEU A 1 104 ? -7.048 -1.442 16.960 1.00 95.25 104 LEU A CA 1
ATOM 766 C C . LEU A 1 104 ? -6.312 -1.964 15.723 1.00 95.25 104 LEU A C 1
ATOM 768 O O . LEU A 1 104 ? -5.368 -1.334 15.240 1.00 95.25 104 LEU A O 1
ATOM 772 N N . GLN A 1 105 ? -6.738 -3.119 15.221 1.00 94.44 105 GLN A N 1
ATOM 773 C CA . GLN A 1 105 ? -6.192 -3.658 13.984 1.00 94.44 105 GLN A CA 1
ATOM 774 C C . GLN A 1 105 ? -6.675 -2.823 12.797 1.00 94.44 105 GLN A C 1
ATOM 776 O O . GLN A 1 105 ? -7.862 -2.519 12.677 1.00 94.44 105 GLN A O 1
ATOM 781 N N . GLN A 1 106 ? -5.739 -2.476 11.918 1.00 94.56 106 GLN A N 1
ATOM 782 C CA . GLN A 1 106 ? -6.018 -1.774 10.672 1.00 94.56 106 GLN A CA 1
ATOM 783 C C . GLN A 1 106 ? -6.222 -2.778 9.539 1.00 94.56 106 GLN A C 1
ATOM 785 O O . GLN A 1 106 ? -5.426 -3.704 9.364 1.00 94.56 106 GLN A O 1
ATOM 790 N N . PHE A 1 107 ? -7.272 -2.566 8.755 1.00 95.62 107 PHE A N 1
ATOM 791 C CA . PHE A 1 107 ? -7.600 -3.356 7.577 1.00 95.62 107 PHE A CA 1
ATOM 792 C C . PHE A 1 107 ? -7.657 -2.452 6.354 1.00 95.62 107 PHE A C 1
ATOM 794 O O . PHE A 1 107 ? -8.207 -1.359 6.424 1.00 95.62 107 PHE A O 1
ATOM 801 N N . VAL A 1 108 ? -7.120 -2.907 5.226 1.00 94.88 108 VAL A N 1
ATOM 802 C CA . VAL A 1 108 ? -7.249 -2.228 3.938 1.00 94.88 108 VAL A CA 1
ATOM 803 C C . VAL A 1 108 ? -8.440 -2.779 3.166 1.00 94.88 108 VAL A C 1
ATOM 805 O O . VAL A 1 108 ? -8.602 -3.994 3.039 1.00 94.88 108 VAL A O 1
ATOM 808 N N . VAL A 1 109 ? -9.254 -1.886 2.614 1.00 95.88 109 VAL A N 1
ATOM 809 C CA . VAL A 1 109 ? -10.330 -2.219 1.681 1.00 95.88 109 VAL A CA 1
ATOM 810 C C . VAL A 1 109 ? -9.716 -2.571 0.323 1.00 95.88 109 VAL A C 1
ATOM 812 O O . VAL A 1 109 ? -8.964 -1.793 -0.261 1.00 95.88 109 VAL A O 1
ATOM 815 N N . THR A 1 110 ? -10.002 -3.762 -0.199 1.00 95.44 110 THR A N 1
ATOM 816 C CA . THR A 1 110 ? -9.340 -4.295 -1.408 1.00 95.44 110 THR A CA 1
ATOM 817 C C . THR A 1 110 ? -10.114 -4.049 -2.707 1.00 95.44 110 THR A C 1
ATOM 819 O O . THR A 1 110 ? -9.547 -4.219 -3.791 1.00 95.44 110 THR A O 1
ATOM 822 N N . ALA A 1 111 ? -11.362 -3.582 -2.619 1.00 95.12 111 ALA A N 1
ATOM 823 C CA . ALA A 1 111 ? -12.219 -3.233 -3.752 1.00 95.12 111 ALA A CA 1
ATOM 824 C C . ALA A 1 111 ? -13.117 -2.033 -3.416 1.00 95.12 111 ALA A C 1
ATOM 826 O O . ALA A 1 111 ? -13.487 -1.856 -2.260 1.00 95.12 111 ALA A O 1
ATOM 827 N N . ASN A 1 112 ? -13.486 -1.234 -4.422 1.00 94.62 112 ASN A N 1
ATOM 828 C CA . ASN A 1 112 ? -14.430 -0.131 -4.228 1.00 94.62 112 ASN A CA 1
ATOM 829 C C . ASN A 1 112 ? -15.781 -0.672 -3.746 1.00 94.62 112 ASN A C 1
ATOM 831 O O . ASN A 1 112 ? -16.291 -1.654 -4.286 1.00 94.62 112 ASN A O 1
ATOM 835 N N . TYR A 1 113 ? -16.369 0.001 -2.767 1.00 94.75 113 TYR A N 1
ATOM 836 C CA . TYR A 1 113 ? -17.655 -0.338 -2.184 1.00 94.75 113 TYR A CA 1
ATOM 837 C C . TYR A 1 113 ? -18.555 0.894 -2.235 1.00 94.75 113 TYR A C 1
ATOM 839 O O . TYR A 1 113 ? -18.231 1.914 -1.638 1.00 94.75 113 TYR A O 1
ATOM 847 N N . ALA A 1 114 ? -19.666 0.823 -2.970 1.00 90.88 114 ALA A N 1
ATOM 848 C CA . ALA A 1 114 ? -20.530 1.982 -3.225 1.00 90.88 114 ALA A CA 1
ATOM 849 C C . ALA A 1 114 ? -21.236 2.508 -1.959 1.00 90.88 114 ALA A C 1
ATOM 851 O O . ALA A 1 114 ? -21.532 3.698 -1.860 1.00 90.88 114 ALA A O 1
ATOM 852 N N . GLY A 1 115 ? -21.462 1.617 -0.993 1.00 91.25 115 GLY A N 1
ATOM 853 C CA . GLY A 1 115 ? -22.013 1.902 0.322 1.00 91.25 115 GLY A CA 1
ATOM 854 C C . GLY A 1 115 ? -23.309 1.160 0.635 1.00 91.25 115 GLY A C 1
ATOM 855 O O . GLY A 1 115 ? -23.810 0.401 -0.191 1.00 91.25 115 GLY A O 1
ATOM 856 N N . GLY A 1 116 ? -23.834 1.351 1.847 1.00 91.94 116 GLY A N 1
ATOM 857 C CA . GLY A 1 116 ? -25.001 0.619 2.348 1.00 91.94 116 GLY A CA 1
ATOM 858 C C . GLY A 1 116 ? -24.664 -0.760 2.922 1.00 91.94 116 GLY A C 1
ATOM 859 O O . GLY A 1 116 ? -23.515 -1.049 3.262 1.00 91.94 116 GLY A O 1
ATOM 860 N N . ALA A 1 117 ? -25.684 -1.612 3.044 1.00 93.38 117 ALA A N 1
ATOM 861 C CA . ALA A 1 117 ? -25.546 -2.981 3.535 1.00 93.38 117 ALA A CA 1
ATOM 862 C C . ALA A 1 117 ? -24.960 -3.912 2.464 1.00 93.38 117 ALA A C 1
ATOM 864 O O . ALA A 1 117 ? -25.328 -3.828 1.292 1.00 93.38 117 ALA A O 1
ATOM 865 N N . GLY A 1 118 ? -24.085 -4.831 2.866 1.00 93.75 118 GLY A N 1
ATOM 866 C CA . GLY A 1 118 ? -23.396 -5.716 1.934 1.00 93.75 118 GLY A CA 1
ATOM 867 C C . GLY A 1 118 ? -22.070 -6.230 2.474 1.00 93.75 118 GLY A C 1
ATOM 868 O O . GLY A 1 118 ? -21.865 -6.300 3.683 1.00 93.75 118 GLY A O 1
ATOM 869 N N . ASN A 1 119 ? -21.175 -6.606 1.562 1.00 94.81 119 ASN A N 1
ATOM 870 C CA . ASN A 1 119 ? -19.908 -7.255 1.882 1.00 94.81 119 ASN A CA 1
ATOM 871 C C . ASN A 1 119 ? -18.728 -6.386 1.438 1.00 94.81 119 ASN A C 1
ATOM 873 O O . ASN A 1 119 ? -18.589 -6.077 0.255 1.00 94.81 119 ASN A O 1
ATOM 877 N N . ILE A 1 120 ? -17.848 -6.051 2.379 1.00 95.25 120 ILE A N 1
ATOM 878 C CA . ILE A 1 120 ? -16.597 -5.334 2.131 1.00 95.25 120 ILE A CA 1
ATOM 879 C C . ILE A 1 120 ? -15.455 -6.352 2.076 1.00 95.25 120 ILE A C 1
ATOM 881 O O . ILE A 1 120 ? -15.278 -7.154 2.994 1.00 95.25 120 ILE A O 1
ATOM 885 N N . SER A 1 121 ? -14.647 -6.309 1.019 1.00 96.56 121 SER A N 1
ATOM 886 C CA . SER A 1 121 ? -13.440 -7.136 0.907 1.00 96.56 121 SER A CA 1
ATOM 887 C C . SER A 1 121 ? -12.260 -6.458 1.601 1.00 96.56 121 SER A C 1
ATOM 889 O O . SER A 1 121 ? -11.875 -5.348 1.231 1.00 96.56 121 SER A O 1
ATOM 891 N N . ILE A 1 122 ? -11.641 -7.137 2.564 1.00 96.31 122 ILE A N 1
ATOM 892 C CA . ILE A 1 122 ? -10.607 -6.588 3.450 1.00 96.31 122 ILE A CA 1
ATOM 893 C C . ILE A 1 122 ? -9.315 -7.414 3.438 1.00 96.31 122 ILE A C 1
ATOM 895 O O . ILE A 1 122 ? -9.315 -8.609 3.144 1.00 96.31 122 ILE A O 1
ATOM 899 N N . SER A 1 123 ? -8.201 -6.776 3.795 1.00 94.12 123 SER A N 1
ATOM 900 C CA . SER A 1 123 ? -6.914 -7.426 4.061 1.00 94.12 123 SER A CA 1
ATOM 901 C C . SER A 1 123 ? -6.213 -6.755 5.251 1.00 94.12 123 SER A C 1
ATOM 903 O O . SER A 1 123 ? -6.261 -5.534 5.353 1.00 94.12 123 SER A O 1
ATOM 905 N N . PRO A 1 124 ? -5.518 -7.485 6.140 1.00 93.50 124 PRO A N 1
ATOM 906 C CA . PRO A 1 124 ? -5.426 -8.945 6.202 1.00 93.50 124 PRO A CA 1
ATOM 907 C C . PRO A 1 124 ? -6.757 -9.595 6.623 1.00 93.50 124 PRO A C 1
ATOM 909 O O . PRO A 1 124 ? -7.643 -8.928 7.146 1.00 93.50 124 PRO A O 1
ATOM 912 N N . ALA A 1 125 ? -6.896 -10.906 6.417 1.00 93.88 125 ALA A N 1
ATOM 913 C CA . ALA A 1 125 ? -8.070 -11.654 6.870 1.00 93.88 125 ALA A CA 1
ATOM 914 C C . ALA A 1 125 ? -8.201 -11.630 8.404 1.00 93.88 125 ALA A C 1
ATOM 916 O O . ALA A 1 125 ? -7.204 -11.774 9.114 1.00 93.88 125 ALA A O 1
ATOM 917 N N . ILE A 1 126 ? -9.416 -11.495 8.932 1.00 95.69 126 ILE A N 1
ATOM 918 C CA . ILE A 1 126 ? -9.687 -11.512 10.377 1.00 95.69 126 ILE A CA 1
ATOM 919 C C . ILE A 1 126 ? -9.456 -12.929 10.912 1.00 95.69 126 ILE A C 1
ATOM 921 O O . ILE A 1 126 ? -10.183 -13.854 10.548 1.00 95.69 126 ILE A O 1
ATOM 925 N N . THR A 1 127 ? -8.454 -13.087 11.782 1.00 94.81 127 THR A N 1
ATOM 926 C CA . THR A 1 127 ? -8.062 -14.376 12.372 1.00 94.81 127 THR A CA 1
ATOM 927 C C . THR A 1 127 ? -7.901 -14.230 13.894 1.00 94.81 127 THR A C 1
ATOM 929 O O . THR A 1 127 ? -6.847 -13.777 14.356 1.00 94.81 127 THR A O 1
ATOM 932 N N . PRO A 1 128 ? -8.930 -14.574 14.694 1.00 93.31 128 PRO A N 1
ATOM 933 C CA . PRO A 1 128 ? -8.929 -14.373 16.146 1.00 93.31 128 PRO A CA 1
ATOM 934 C C . PRO A 1 128 ? -8.251 -15.496 16.940 1.00 93.31 128 PRO A C 1
ATOM 936 O O . PRO A 1 128 ? -7.984 -15.320 18.123 1.00 93.31 128 PRO A O 1
ATOM 939 N N . THR A 1 129 ? -7.980 -16.650 16.328 1.00 90.88 129 THR A N 1
ATOM 940 C CA . THR A 1 129 ? -7.441 -17.836 17.010 1.00 90.88 129 THR A CA 1
ATOM 941 C C . THR A 1 129 ? -6.362 -18.534 16.178 1.00 90.88 129 THR A C 1
ATOM 943 O O . THR A 1 129 ? -6.209 -18.288 14.981 1.00 90.88 129 THR A O 1
ATOM 946 N N . GLY A 1 130 ? -5.598 -19.421 16.822 1.00 88.56 130 GLY A N 1
ATOM 947 C CA . GLY A 1 130 ? -4.580 -20.254 16.179 1.00 88.56 130 GLY A CA 1
ATOM 948 C C . GLY A 1 130 ? -3.220 -19.573 15.993 1.00 88.56 130 GLY A C 1
ATOM 949 O O . GLY A 1 130 ? -3.002 -18.419 16.360 1.00 88.56 130 GLY A O 1
ATOM 950 N N . ALA A 1 131 ? -2.273 -20.298 15.392 1.00 85.25 131 ALA A N 1
ATOM 951 C CA . ALA A 1 131 ? -0.910 -19.801 15.179 1.00 85.25 131 ALA A CA 1
ATOM 952 C C . ALA A 1 131 ? -0.865 -18.547 14.279 1.00 85.25 131 ALA A C 1
ATOM 954 O O . ALA A 1 131 ? -0.009 -17.680 14.454 1.00 85.25 131 ALA A O 1
ATOM 955 N N . GLY A 1 132 ? -1.828 -18.414 13.361 1.00 87.44 132 GLY A N 1
ATOM 956 C CA . GLY A 1 132 ? -1.996 -17.257 12.477 1.00 87.44 132 GLY A CA 1
ATOM 957 C C . GLY A 1 132 ? -2.751 -16.074 13.089 1.00 87.44 132 GLY A C 1
ATOM 958 O O . GLY A 1 132 ? -3.064 -15.137 12.361 1.00 87.44 132 GLY A O 1
ATOM 959 N N . GLN A 1 133 ? -3.057 -16.100 14.393 1.00 91.75 133 GLN A N 1
ATOM 960 C CA . GLN A 1 133 ? -3.838 -15.049 15.044 1.00 91.75 133 GLN A CA 1
ATOM 961 C C . GLN A 1 133 ? -3.222 -13.664 14.810 1.00 91.75 133 GLN A C 1
ATOM 963 O O . GLN A 1 133 ? -2.037 -13.450 15.099 1.00 91.75 133 GLN A O 1
ATOM 968 N N . ASN A 1 134 ? -4.052 -12.745 14.313 1.00 91.50 134 ASN A N 1
ATOM 969 C CA . ASN A 1 134 ? -3.710 -11.346 14.062 1.00 91.50 134 ASN A CA 1
ATOM 970 C C . ASN A 1 134 ? -4.596 -10.355 14.832 1.00 91.50 134 ASN A C 1
ATOM 972 O O . ASN A 1 134 ? -4.195 -9.200 15.000 1.00 91.50 134 ASN A O 1
ATOM 976 N N . VAL A 1 135 ? -5.735 -10.811 15.361 1.00 94.94 135 VAL A N 1
ATOM 977 C CA . VAL A 1 135 ? -6.635 -10.012 16.198 1.00 94.94 135 VAL A CA 1
ATOM 978 C C . VAL A 1 135 ? -6.974 -10.700 17.517 1.00 94.94 135 VAL A C 1
ATOM 980 O O . VAL A 1 135 ? -6.930 -11.923 17.618 1.00 94.94 135 VAL A O 1
ATOM 983 N N . THR A 1 136 ? -7.323 -9.918 18.538 1.00 93.31 136 THR A N 1
ATOM 984 C CA . THR A 1 136 ? -7.681 -10.434 19.871 1.00 93.31 136 THR A CA 1
ATOM 985 C C . THR A 1 136 ? -9.012 -11.175 19.889 1.00 93.31 136 THR A C 1
ATOM 987 O O . THR A 1 136 ? -9.173 -12.124 20.647 1.00 93.31 136 THR A O 1
ATOM 990 N N . ALA A 1 137 ? -9.970 -10.722 19.082 1.00 93.12 137 ALA A N 1
ATOM 991 C CA . ALA A 1 137 ? -11.313 -11.273 18.994 1.00 93.12 137 ALA A CA 1
ATOM 992 C C . ALA A 1 137 ? -11.910 -10.978 17.615 1.00 93.12 137 ALA A C 1
ATOM 994 O O . ALA A 1 137 ? -11.484 -10.044 16.929 1.00 93.12 137 ALA A O 1
ATOM 995 N N . SER A 1 138 ? -12.907 -11.766 17.220 1.00 94.31 138 SER A N 1
ATOM 996 C CA . SER A 1 138 ? -13.732 -11.430 16.062 1.00 94.31 138 SER A CA 1
ATOM 997 C C . SER A 1 138 ? -14.631 -10.225 16.360 1.00 94.31 138 SER A C 1
ATOM 999 O O . SER A 1 138 ? -14.989 -10.000 17.519 1.00 94.31 138 SER A O 1
ATOM 1001 N N . PRO A 1 139 ? -15.046 -9.474 15.326 1.00 95.25 139 PRO A N 1
ATOM 1002 C CA . PRO A 1 139 ? -16.001 -8.387 15.477 1.00 95.25 139 PRO A CA 1
ATOM 1003 C C . PRO A 1 139 ? -17.309 -8.822 16.152 1.00 95.25 139 PRO A C 1
ATOM 1005 O O . PRO A 1 139 ? -17.875 -9.872 15.827 1.00 95.25 139 PRO A O 1
ATOM 1008 N N . ALA A 1 140 ? -17.820 -7.981 17.051 1.00 95.62 140 ALA A N 1
ATOM 1009 C CA . ALA A 1 140 ? -19.168 -8.119 17.591 1.00 95.62 140 ALA A CA 1
ATOM 1010 C C . ALA A 1 140 ? -20.212 -7.612 16.583 1.00 95.62 140 ALA A C 1
ATOM 1012 O O . ALA A 1 140 ? -19.926 -6.749 15.752 1.00 95.62 140 ALA A O 1
ATOM 1013 N N . ASN A 1 141 ? -21.444 -8.115 16.684 1.00 95.62 141 ASN A N 1
ATOM 1014 C CA . ASN A 1 141 ? -22.557 -7.554 15.921 1.00 95.62 141 ASN A CA 1
ATOM 1015 C C . ASN A 1 141 ? -22.771 -6.085 16.314 1.00 95.62 141 ASN A C 1
ATOM 1017 O O . ASN A 1 141 ? -22.778 -5.768 17.503 1.00 95.62 141 ASN A O 1
ATOM 1021 N N . GLY A 1 142 ? -22.950 -5.200 15.335 1.00 94.69 142 GLY A N 1
ATOM 1022 C CA . GLY A 1 142 ? -23.105 -3.768 15.585 1.00 94.69 142 GLY A CA 1
ATOM 1023 C C . GLY A 1 142 ? -21.817 -3.051 16.006 1.00 94.69 142 GLY A C 1
ATOM 1024 O O . GLY A 1 142 ? -21.882 -1.891 16.403 1.00 94.69 142 GLY A O 1
ATOM 1025 N N . ALA A 1 143 ? -20.646 -3.698 15.928 1.00 96.12 143 ALA A N 1
ATOM 1026 C CA . ALA A 1 143 ? -19.376 -3.018 16.162 1.00 96.12 143 ALA A CA 1
ATOM 1027 C C . ALA A 1 143 ? -19.164 -1.913 15.114 1.00 96.12 143 ALA A C 1
ATOM 1029 O O . ALA A 1 143 ? -19.329 -2.146 13.914 1.00 96.12 143 ALA A O 1
ATOM 1030 N N . ALA A 1 144 ? -18.799 -0.716 15.576 1.00 95.75 144 ALA A N 1
ATOM 1031 C CA . ALA A 1 144 ? -18.559 0.430 14.708 1.00 95.75 144 ALA A CA 1
ATOM 1032 C C . ALA A 1 144 ? -17.298 0.236 13.859 1.00 95.75 144 ALA A C 1
ATOM 1034 O O . ALA A 1 144 ? -16.259 -0.201 14.364 1.00 95.75 144 ALA A O 1
ATOM 1035 N N . ILE A 1 145 ? -17.402 0.584 12.578 1.00 95.62 145 ILE A N 1
ATOM 1036 C CA . ILE A 1 145 ? -16.295 0.589 11.626 1.00 95.62 145 ILE A CA 1
ATOM 1037 C C . ILE A 1 145 ? -15.918 2.043 11.350 1.00 95.62 145 ILE A C 1
ATOM 1039 O O . ILE A 1 145 ? -16.739 2.830 10.877 1.00 95.62 145 ILE A O 1
ATOM 1043 N N . THR A 1 146 ? -14.661 2.385 11.619 1.00 94.75 146 THR A N 1
ATOM 1044 C CA . THR A 1 146 ? -14.126 3.737 11.437 1.00 94.75 146 THR A CA 1
ATOM 1045 C C . THR A 1 146 ? -13.129 3.744 10.292 1.00 94.75 146 THR A C 1
ATOM 1047 O O . THR A 1 146 ? -12.157 2.985 10.319 1.00 94.75 146 THR A O 1
ATOM 1050 N N . VAL A 1 147 ? -13.347 4.620 9.312 1.00 93.88 147 VAL A N 1
ATOM 1051 C CA . VAL A 1 147 ? -12.397 4.888 8.225 1.00 93.88 147 VAL A CA 1
ATOM 1052 C C . VAL A 1 147 ? -11.318 5.841 8.737 1.00 93.88 147 VAL A C 1
ATOM 1054 O O . VAL A 1 147 ? -11.624 6.832 9.397 1.00 93.88 147 VAL A O 1
ATOM 1057 N N . ALA A 1 148 ? -10.053 5.528 8.480 1.00 91.38 148 ALA A N 1
ATOM 1058 C CA . ALA A 1 148 ? -8.935 6.389 8.834 1.00 91.38 148 ALA A CA 1
ATOM 1059 C C . ALA A 1 148 ? -8.786 7.529 7.816 1.00 91.38 148 ALA A C 1
ATOM 1061 O O . ALA A 1 148 ? -8.812 7.296 6.607 1.00 91.38 148 ALA A O 1
ATOM 1062 N N . GLY A 1 149 ? -8.558 8.740 8.322 1.00 87.94 149 GLY A N 1
ATOM 1063 C CA . GLY A 1 149 ? -8.436 9.955 7.518 1.00 87.94 149 GLY A CA 1
ATOM 1064 C C . GLY A 1 149 ? -9.751 10.725 7.385 1.00 87.94 149 GLY A C 1
ATOM 1065 O O . GLY A 1 149 ? -10.794 10.321 7.897 1.00 87.94 149 GLY A O 1
ATOM 1066 N N . THR A 1 150 ? -9.680 11.871 6.713 1.00 88.81 150 THR A N 1
ATOM 1067 C CA . THR A 1 150 ? -10.832 12.749 6.489 1.00 88.81 150 THR A CA 1
ATOM 1068 C C . THR A 1 150 ? -11.551 12.351 5.205 1.00 88.81 150 THR A C 1
ATOM 1070 O O . THR A 1 150 ? -10.920 12.189 4.161 1.00 88.81 150 THR A O 1
ATOM 1073 N N . ALA A 1 151 ? -12.878 12.223 5.274 1.00 90.62 151 ALA A N 1
ATOM 1074 C CA . ALA A 1 151 ? -13.719 11.882 4.129 1.00 90.62 151 ALA A CA 1
ATOM 1075 C C . ALA A 1 151 ? -13.439 12.791 2.918 1.00 90.62 151 ALA A C 1
ATOM 1077 O O . ALA A 1 151 ? -13.265 14.003 3.064 1.00 90.62 151 ALA A O 1
ATOM 1078 N N . SER A 1 152 ? -13.401 12.198 1.722 1.00 89.75 152 SER A N 1
ATOM 1079 C CA . SER A 1 152 ? -13.208 12.898 0.441 1.00 89.75 152 SER A CA 1
ATOM 1080 C C . SER A 1 152 ? -11.923 13.731 0.337 1.00 89.75 152 SER A C 1
ATOM 1082 O O . SER A 1 152 ? -11.816 14.590 -0.536 1.00 89.75 152 SER A O 1
ATOM 1084 N N . THR A 1 153 ? -10.940 13.493 1.209 1.00 90.19 153 THR A N 1
ATOM 1085 C CA . THR A 1 153 ? -9.683 14.248 1.237 1.00 90.19 153 THR A CA 1
ATOM 1086 C C . THR A 1 153 ? -8.557 13.411 0.639 1.00 90.19 153 THR A C 1
ATOM 1088 O O . THR A 1 153 ? -8.388 12.234 0.973 1.00 90.19 153 THR A O 1
ATOM 1091 N N . ALA A 1 154 ? -7.794 14.013 -0.274 1.00 89.25 154 ALA A N 1
ATOM 1092 C CA . ALA A 1 154 ? -6.586 13.414 -0.823 1.00 89.25 154 ALA A CA 1
ATOM 1093 C C . ALA A 1 154 ? -5.412 13.633 0.133 1.00 89.25 154 ALA A C 1
ATOM 1095 O O . ALA A 1 154 ? -5.238 14.733 0.650 1.00 89.25 154 ALA A O 1
ATOM 1096 N N . HIS A 1 155 ? -4.602 12.602 0.338 1.00 86.50 155 HIS A N 1
ATOM 1097 C CA . HIS A 1 155 ? -3.370 12.690 1.115 1.00 86.50 155 HIS A CA 1
ATOM 1098 C C . HIS A 1 155 ? -2.219 12.009 0.372 1.00 86.50 155 HIS A C 1
ATOM 1100 O O . HIS A 1 155 ? -2.423 11.076 -0.417 1.00 86.50 155 HIS A O 1
ATOM 1106 N N . GLY A 1 156 ? -1.006 12.512 0.600 1.00 86.50 156 GLY A N 1
ATOM 1107 C CA . GLY A 1 156 ? 0.219 11.911 0.091 1.00 86.50 156 GLY A CA 1
ATOM 1108 C C . GLY A 1 156 ? 0.487 10.570 0.766 1.00 86.50 156 GLY A C 1
ATOM 1109 O O . GLY A 1 156 ? 0.146 10.364 1.931 1.00 86.50 156 GLY A O 1
ATOM 1110 N N . LEU A 1 157 ? 1.086 9.641 0.024 1.00 88.88 157 LEU A N 1
ATOM 1111 C CA . LEU A 1 157 ? 1.445 8.329 0.546 1.00 88.88 157 LEU A CA 1
ATOM 1112 C C . LEU A 1 157 ? 2.955 8.160 0.549 1.00 88.88 157 LEU A C 1
ATOM 1114 O O . LEU A 1 157 ? 3.597 8.221 -0.495 1.00 88.88 157 LEU A O 1
ATOM 1118 N N . SER A 1 158 ? 3.492 7.863 1.720 1.00 90.50 158 SER A N 1
ATOM 1119 C CA . SER A 1 158 ? 4.864 7.419 1.922 1.00 90.50 158 SER A CA 1
ATOM 1120 C C . SER A 1 158 ? 4.891 5.918 2.218 1.00 90.50 158 SER A C 1
ATOM 1122 O O . SER A 1 158 ? 3.891 5.313 2.615 1.00 90.50 158 SER A O 1
ATOM 1124 N N . LEU A 1 159 ? 6.037 5.277 2.001 1.00 89.81 159 LEU A N 1
ATOM 1125 C CA . LEU A 1 159 ? 6.200 3.833 2.157 1.00 89.81 159 LEU A CA 1
ATOM 1126 C C . LEU A 1 159 ? 7.412 3.522 3.034 1.00 89.81 159 LEU A C 1
ATOM 1128 O O . LEU A 1 159 ? 8.546 3.859 2.686 1.00 89.81 159 LEU A O 1
ATOM 1132 N N . ALA A 1 160 ? 7.189 2.806 4.132 1.00 89.81 160 ALA A N 1
ATOM 1133 C CA . ALA A 1 160 ? 8.253 2.235 4.948 1.00 89.81 160 ALA A CA 1
ATOM 1134 C C . ALA A 1 160 ? 8.169 0.709 4.886 1.00 89.81 160 ALA A C 1
ATOM 1136 O O . ALA A 1 160 ? 7.093 0.129 5.012 1.00 89.81 160 ALA A O 1
ATOM 1137 N N . PHE A 1 161 ? 9.292 0.044 4.632 1.00 89.81 161 PHE A N 1
ATOM 1138 C CA . PHE A 1 161 ? 9.313 -1.401 4.427 1.00 89.81 161 PHE A CA 1
ATOM 1139 C C . PHE A 1 161 ? 10.680 -2.000 4.728 1.00 89.81 161 PHE A C 1
ATOM 1141 O O . PHE A 1 161 ? 11.709 -1.345 4.572 1.00 89.81 161 PHE A O 1
ATOM 1148 N N . GLN A 1 162 ? 10.686 -3.272 5.122 1.00 90.44 162 GLN A N 1
ATOM 1149 C CA . GLN A 1 162 ? 11.899 -4.085 5.137 1.00 90.44 162 GLN A CA 1
ATOM 1150 C C . GLN A 1 162 ? 12.226 -4.566 3.715 1.00 90.44 162 GLN A C 1
ATOM 1152 O O . GLN A 1 162 ? 11.319 -4.871 2.943 1.00 90.44 162 GLN A O 1
ATOM 1157 N N . LYS A 1 163 ? 13.518 -4.726 3.401 1.00 85.62 163 LYS A N 1
ATOM 1158 C CA . LYS A 1 163 ? 14.034 -5.236 2.117 1.00 85.62 163 LYS A CA 1
ATOM 1159 C C . LYS A 1 163 ? 13.269 -6.444 1.543 1.00 85.62 163 LYS A C 1
ATOM 1161 O O . LYS A 1 163 ? 13.035 -6.479 0.343 1.00 85.62 163 LYS A O 1
ATOM 1166 N N . ASP A 1 164 ? 12.828 -7.380 2.385 1.00 88.19 164 ASP A N 1
ATOM 1167 C CA . ASP A 1 164 ? 12.162 -8.622 1.950 1.00 88.19 164 ASP A CA 1
ATOM 1168 C C . ASP A 1 164 ? 10.628 -8.513 1.821 1.00 88.19 164 ASP A C 1
ATOM 1170 O O . ASP A 1 164 ? 9.941 -9.518 1.616 1.00 88.19 164 ASP A O 1
ATOM 1174 N N . ALA A 1 165 ? 10.048 -7.319 1.988 1.00 86.94 165 ALA A N 1
ATOM 1175 C CA . ALA A 1 165 ? 8.599 -7.131 1.895 1.00 86.94 165 ALA A CA 1
ATOM 1176 C C . ALA A 1 165 ? 8.087 -7.262 0.450 1.00 86.94 165 ALA A C 1
ATOM 1178 O O . ALA A 1 165 ? 7.018 -7.840 0.212 1.00 86.94 165 ALA A O 1
ATOM 1179 N N . PHE A 1 166 ? 8.868 -6.762 -0.511 1.00 91.00 166 PHE A N 1
ATOM 1180 C CA . PHE A 1 166 ? 8.536 -6.728 -1.931 1.00 91.00 166 PHE A CA 1
ATOM 1181 C C . PHE A 1 166 ? 9.570 -7.494 -2.743 1.00 91.00 166 PHE A C 1
ATOM 1183 O O . PHE A 1 166 ? 10.766 -7.417 -2.481 1.00 91.00 166 PHE A O 1
ATOM 1190 N N . VAL A 1 167 ? 9.100 -8.203 -3.763 1.00 90.81 167 VAL A N 1
ATOM 1191 C CA . VAL A 1 167 ? 9.958 -8.837 -4.759 1.00 90.81 167 VAL A CA 1
ATOM 1192 C C . VAL A 1 167 ? 9.555 -8.313 -6.123 1.00 90.81 167 VAL A C 1
ATOM 1194 O O . VAL A 1 167 ? 8.379 -8.366 -6.491 1.00 90.81 167 VAL A O 1
ATOM 1197 N N . PHE A 1 168 ? 10.543 -7.814 -6.853 1.00 89.88 168 PHE A N 1
ATOM 1198 C CA . PHE A 1 168 ? 10.454 -7.476 -8.263 1.00 89.88 168 PHE A CA 1
ATOM 1199 C C . PHE A 1 168 ? 11.344 -8.452 -9.025 1.00 89.88 168 PHE A C 1
ATOM 1201 O O . PHE A 1 168 ? 12.493 -8.670 -8.644 1.00 89.88 168 PHE A O 1
ATOM 1208 N N . ALA A 1 169 ? 10.795 -9.069 -10.062 1.00 89.94 169 ALA A N 1
ATOM 1209 C CA . ALA A 1 169 ? 11.512 -10.016 -10.894 1.00 89.94 169 ALA A CA 1
ATOM 1210 C C . ALA A 1 169 ? 11.287 -9.669 -12.360 1.00 89.94 169 ALA A C 1
ATOM 1212 O O . ALA A 1 169 ? 10.176 -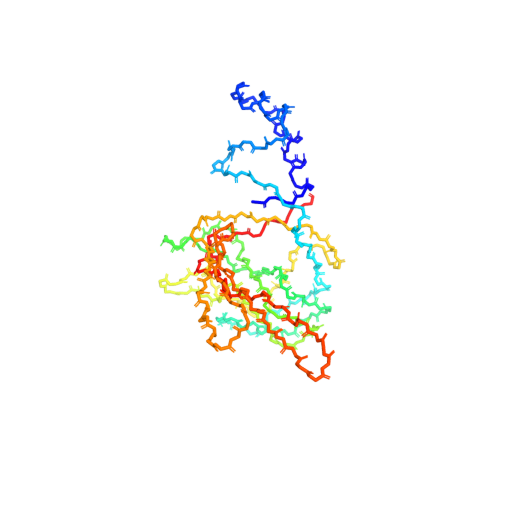9.327 -12.773 1.00 89.94 169 ALA A O 1
ATOM 1213 N N . THR A 1 170 ? 12.349 -9.794 -13.140 1.00 89.12 170 THR A N 1
ATOM 1214 C CA . THR A 1 170 ? 12.315 -9.686 -14.594 1.00 89.12 170 THR A CA 1
ATOM 1215 C C . THR A 1 170 ? 12.668 -11.043 -15.178 1.00 89.12 170 THR A C 1
ATOM 1217 O O . THR A 1 170 ? 13.393 -11.831 -14.567 1.00 89.12 170 THR A O 1
ATOM 1220 N N . ALA A 1 171 ? 12.084 -11.355 -16.327 1.00 86.12 171 ALA A N 1
ATOM 1221 C CA . ALA A 1 171 ? 12.321 -12.605 -17.021 1.00 86.12 171 ALA A CA 1
ATOM 1222 C C . ALA A 1 171 ? 12.799 -12.336 -18.443 1.00 86.12 171 ALA A C 1
ATOM 1224 O O . ALA A 1 171 ? 12.362 -11.408 -19.123 1.00 86.12 171 ALA A O 1
ATOM 1225 N N . ASP A 1 172 ? 13.692 -13.201 -18.892 1.00 85.44 172 ASP A N 1
ATOM 1226 C CA . ASP A 1 172 ? 14.342 -13.106 -20.183 1.00 85.44 172 ASP A CA 1
ATOM 1227 C C . ASP A 1 172 ? 13.420 -13.589 -21.311 1.00 85.44 172 ASP A C 1
ATOM 1229 O O . ASP A 1 172 ? 13.189 -14.789 -21.474 1.00 85.44 172 ASP A O 1
ATOM 1233 N N . LEU A 1 173 ? 12.920 -12.671 -22.144 1.00 84.75 173 LEU A N 1
ATOM 1234 C CA . LEU A 1 173 ? 12.094 -13.048 -23.297 1.00 84.75 173 LEU A CA 1
ATOM 1235 C C . LEU A 1 173 ? 12.933 -13.655 -24.423 1.00 84.75 173 LEU A C 1
ATOM 1237 O O . LEU A 1 173 ? 13.959 -13.094 -24.810 1.00 84.75 173 LEU A O 1
ATOM 1241 N N . VAL A 1 174 ? 12.461 -14.756 -25.015 1.00 85.50 174 VAL A N 1
ATOM 1242 C CA . VAL A 1 174 ? 13.094 -15.441 -26.162 1.00 85.50 174 VAL A CA 1
ATOM 1243 C C . VAL A 1 174 ? 13.381 -14.464 -27.307 1.00 85.50 174 VAL A C 1
ATOM 1245 O O . VAL A 1 174 ? 12.528 -13.655 -27.654 1.00 85.50 174 VAL A O 1
ATOM 1248 N N . LYS A 1 175 ? 14.564 -14.532 -27.923 1.00 86.50 175 LYS A N 1
ATOM 1249 C CA . LYS A 1 175 ? 14.864 -13.740 -29.125 1.00 86.50 175 LYS A CA 1
ATOM 1250 C C . LYS A 1 175 ? 14.263 -14.441 -30.353 1.00 86.50 175 LYS A C 1
ATOM 1252 O O . LYS A 1 175 ? 14.584 -15.611 -30.555 1.00 86.50 175 LYS A O 1
ATOM 1257 N N . PRO A 1 176 ? 13.373 -13.792 -31.126 1.00 83.44 176 PRO A N 1
ATOM 1258 C CA . PRO A 1 176 ? 12.843 -14.388 -32.347 1.00 83.44 176 PRO A CA 1
ATOM 1259 C C . PRO A 1 176 ? 13.948 -14.523 -33.402 1.00 83.44 176 PRO A C 1
ATOM 1261 O O . PRO A 1 176 ? 14.836 -13.677 -33.487 1.00 83.44 176 PRO A O 1
ATOM 1264 N N . ASN A 1 177 ? 13.883 -15.593 -34.195 1.00 81.25 177 ASN A N 1
ATOM 1265 C CA . ASN A 1 177 ? 14.769 -15.816 -35.338 1.00 81.25 177 ASN A CA 1
ATOM 1266 C C . ASN A 1 177 ? 14.082 -15.338 -36.625 1.00 81.25 177 ASN A C 1
ATOM 1268 O O . ASN A 1 177 ? 12.857 -15.395 -36.712 1.00 81.25 177 ASN A O 1
ATOM 1272 N N . GLY A 1 178 ? 14.864 -14.930 -37.630 1.00 80.88 178 GLY A N 1
ATOM 1273 C CA . GLY A 1 178 ? 14.341 -14.550 -38.952 1.00 80.88 178 GLY A CA 1
ATOM 1274 C C . GLY A 1 178 ? 13.817 -13.114 -39.065 1.00 80.88 178 GLY A C 1
ATOM 1275 O O . GLY A 1 178 ? 13.116 -12.819 -40.020 1.00 80.88 178 GLY A O 1
ATOM 1276 N N . VAL A 1 179 ? 14.156 -12.250 -38.106 1.00 82.50 179 VAL A N 1
ATOM 1277 C CA . VAL A 1 179 ? 13.885 -10.802 -38.132 1.00 82.50 179 VAL A CA 1
ATOM 1278 C C . VAL A 1 179 ? 15.158 -10.035 -38.494 1.00 82.50 179 VAL A C 1
ATOM 1280 O O . VAL A 1 179 ? 16.255 -10.535 -38.229 1.00 82.50 179 VAL A O 1
ATOM 1283 N N . ASP A 1 180 ? 15.022 -8.826 -39.046 1.00 85.19 180 ASP A N 1
ATOM 1284 C CA . ASP A 1 180 ? 16.162 -7.958 -39.396 1.00 85.19 180 ASP A CA 1
ATOM 1285 C C . ASP A 1 180 ? 17.121 -7.727 -38.213 1.00 85.19 180 ASP A C 1
ATOM 1287 O O . ASP A 1 180 ? 18.341 -7.831 -38.354 1.00 85.19 180 ASP A O 1
ATOM 1291 N N . PHE A 1 181 ? 16.584 -7.463 -37.017 1.00 86.00 181 PHE A N 1
ATOM 1292 C CA . PHE A 1 181 ? 17.406 -7.266 -35.826 1.00 86.00 181 PHE A CA 1
ATOM 1293 C C . PHE A 1 181 ? 16.681 -7.675 -34.542 1.00 86.00 181 PHE A C 1
ATOM 1295 O O . PHE A 1 181 ? 15.549 -7.271 -34.279 1.00 86.00 181 PHE A O 1
ATOM 1302 N N . ALA A 1 182 ? 17.365 -8.440 -33.691 1.00 88.25 182 ALA A N 1
ATOM 1303 C CA . ALA A 1 182 ? 16.909 -8.730 -32.338 1.00 88.25 182 ALA A CA 1
ATOM 1304 C C . ALA A 1 182 ? 18.083 -8.735 -31.357 1.00 88.25 182 ALA A C 1
ATOM 1306 O O . ALA A 1 182 ? 19.043 -9.492 -31.520 1.00 88.25 182 ALA A O 1
ATOM 1307 N N . ALA A 1 183 ? 17.970 -7.948 -30.290 1.00 86.69 183 ALA A N 1
ATOM 1308 C CA . ALA A 1 183 ? 18.948 -7.915 -29.208 1.00 86.69 183 ALA A CA 1
ATOM 1309 C C . ALA A 1 183 ? 18.262 -8.019 -27.844 1.00 86.69 183 ALA A C 1
ATOM 1311 O O . ALA A 1 183 ? 17.073 -7.726 -27.688 1.00 86.69 183 ALA A O 1
ATOM 1312 N N . ARG A 1 184 ? 19.026 -8.485 -26.857 1.00 87.00 184 ARG A N 1
ATOM 1313 C CA . ARG A 1 184 ? 18.630 -8.478 -25.451 1.00 87.00 184 ARG A CA 1
ATOM 1314 C C . ARG A 1 184 ? 19.736 -7.788 -24.681 1.00 87.00 184 ARG A C 1
ATOM 1316 O O . ARG A 1 184 ? 20.864 -8.259 -24.736 1.00 87.00 184 ARG A O 1
ATOM 1323 N N . GLU A 1 185 ? 19.380 -6.738 -23.964 1.00 86.56 185 GLU A N 1
ATOM 1324 C CA . GLU A 1 185 ? 20.309 -5.946 -23.169 1.00 86.56 185 GLU A CA 1
ATOM 1325 C C . GLU A 1 185 ? 19.745 -5.741 -21.767 1.00 86.56 185 GLU A C 1
ATOM 1327 O O . GLU A 1 185 ? 18.529 -5.748 -21.562 1.00 86.56 185 GLU A O 1
ATOM 1332 N N . VAL A 1 186 ? 20.635 -5.575 -20.792 1.00 86.56 186 VAL A N 1
ATOM 1333 C CA . VAL A 1 186 ? 20.256 -5.272 -19.411 1.00 86.56 186 VAL A CA 1
ATOM 1334 C C . VAL A 1 186 ? 20.541 -3.802 -19.150 1.00 86.56 186 VAL A C 1
ATOM 1336 O O . VAL A 1 186 ? 21.684 -3.365 -19.252 1.00 86.56 186 VAL A O 1
ATOM 1339 N N . PHE A 1 187 ? 19.508 -3.054 -18.778 1.00 85.44 187 PHE A N 1
ATOM 1340 C CA . PHE A 1 187 ? 19.626 -1.659 -18.363 1.00 85.44 187 PHE A CA 1
ATOM 1341 C C . PHE A 1 187 ? 19.060 -1.516 -16.951 1.00 85.44 187 PHE A C 1
ATOM 1343 O O . PHE A 1 187 ? 17.955 -1.984 -16.684 1.00 85.44 187 PHE A O 1
ATOM 1350 N N . ASP A 1 188 ? 19.841 -0.947 -16.029 1.00 83.75 188 ASP A N 1
ATOM 1351 C CA . ASP A 1 188 ? 19.476 -0.774 -14.613 1.00 83.75 188 ASP A CA 1
ATOM 1352 C C . ASP A 1 188 ? 18.955 -2.052 -13.921 1.00 83.75 188 ASP A C 1
ATOM 1354 O O . ASP A 1 188 ? 18.083 -2.024 -13.054 1.00 83.75 188 ASP A O 1
ATOM 1358 N N . GLY A 1 189 ? 19.492 -3.214 -14.315 1.00 81.12 189 GLY A N 1
ATOM 1359 C CA . GLY A 1 189 ? 19.092 -4.520 -13.776 1.00 81.12 189 GLY A CA 1
ATOM 1360 C C . GLY A 1 189 ? 17.774 -5.074 -14.335 1.00 81.12 189 GLY A C 1
ATOM 1361 O O . GLY A 1 189 ? 17.310 -6.123 -13.886 1.00 81.12 189 GLY A O 1
ATOM 1362 N N . ILE A 1 190 ? 17.178 -4.410 -15.328 1.00 86.62 190 ILE A N 1
ATOM 1363 C CA . ILE A 1 190 ? 15.993 -4.870 -16.055 1.00 86.62 190 ILE A CA 1
ATOM 1364 C C . ILE A 1 190 ? 16.426 -5.437 -17.408 1.00 86.62 190 ILE A C 1
ATOM 1366 O O . ILE A 1 190 ? 17.100 -4.770 -18.192 1.00 86.62 190 ILE A O 1
ATOM 1370 N N . SER A 1 191 ? 16.020 -6.677 -17.685 1.00 87.38 191 SER A N 1
ATOM 1371 C CA . SER A 1 191 ? 16.223 -7.314 -18.989 1.00 87.38 191 SER A CA 1
ATOM 1372 C C . SER A 1 191 ? 15.225 -6.761 -20.007 1.00 87.38 191 SER A C 1
ATOM 1374 O O . SER A 1 191 ? 14.010 -6.829 -19.803 1.00 87.38 191 SER A O 1
ATOM 1376 N N . LEU A 1 192 ? 15.745 -6.210 -21.100 1.00 89.50 192 LEU A N 1
ATOM 1377 C CA . LEU A 1 192 ? 14.991 -5.617 -22.201 1.00 89.50 192 LEU A CA 1
ATOM 1378 C C . LEU A 1 192 ? 15.274 -6.393 -23.484 1.00 89.50 192 LEU A C 1
ATOM 1380 O O . LEU A 1 192 ? 16.420 -6.728 -23.783 1.00 89.50 192 LEU A O 1
ATOM 1384 N N . ARG A 1 193 ? 14.235 -6.646 -24.282 1.00 91.38 193 ARG A N 1
ATOM 1385 C CA . ARG A 1 193 ? 14.375 -7.205 -25.631 1.00 91.38 193 ARG A CA 1
ATOM 1386 C C . ARG A 1 193 ? 13.956 -6.166 -26.655 1.00 91.38 193 ARG A C 1
ATOM 1388 O O . ARG A 1 193 ? 12.815 -5.721 -26.622 1.00 91.38 193 ARG A O 1
ATOM 1395 N N . ILE A 1 194 ? 14.830 -5.864 -27.606 1.00 90.44 194 ILE A N 1
ATOM 1396 C CA . ILE A 1 194 ? 14.491 -5.076 -28.792 1.00 90.44 194 ILE A CA 1
ATOM 1397 C C . ILE A 1 194 ? 14.348 -6.000 -30.001 1.00 90.44 194 ILE A C 1
ATOM 1399 O O . ILE A 1 194 ? 15.154 -6.912 -30.190 1.00 90.44 194 ILE A O 1
ATOM 1403 N N . VAL A 1 195 ? 13.306 -5.780 -30.801 1.00 90.50 195 VAL A N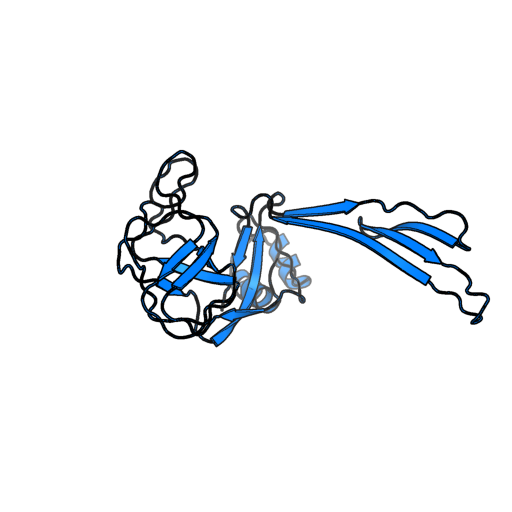 1
ATOM 1404 C CA . VAL A 1 195 ? 13.056 -6.481 -32.066 1.00 90.50 195 VAL A CA 1
ATOM 1405 C C . VAL A 1 195 ? 12.701 -5.448 -33.125 1.00 90.50 195 VAL A C 1
ATOM 1407 O O . VAL A 1 195 ? 11.849 -4.590 -32.887 1.00 90.50 195 VAL A O 1
ATOM 1410 N N . ARG A 1 196 ? 13.339 -5.549 -34.286 1.00 91.12 196 ARG A N 1
ATOM 1411 C CA . ARG A 1 196 ? 13.059 -4.757 -35.479 1.00 91.12 196 ARG A CA 1
ATOM 1412 C C . ARG A 1 196 ? 12.905 -5.683 -36.674 1.00 91.12 196 ARG A C 1
ATOM 1414 O O . ARG A 1 196 ? 13.647 -6.657 -36.796 1.00 91.12 196 ARG A O 1
ATOM 1421 N N . ASP A 1 197 ? 11.964 -5.343 -37.540 1.00 91.44 197 ASP A N 1
ATOM 1422 C CA . ASP A 1 197 ? 11.772 -6.012 -38.821 1.00 91.44 197 ASP A CA 1
ATOM 1423 C C . ASP A 1 197 ? 11.437 -4.994 -39.919 1.00 91.44 197 ASP A C 1
ATOM 1425 O O . ASP A 1 197 ? 11.106 -3.849 -39.602 1.00 91.44 197 ASP A O 1
ATOM 1429 N N . TYR A 1 198 ? 11.541 -5.389 -41.188 1.00 88.69 198 TYR A N 1
ATOM 1430 C CA . TYR A 1 198 ? 11.174 -4.550 -42.334 1.00 88.69 198 TYR A CA 1
ATOM 1431 C C . TYR A 1 198 ? 9.851 -5.019 -42.951 1.00 88.69 198 TYR A C 1
ATOM 1433 O O . TYR A 1 198 ? 9.720 -6.158 -43.395 1.00 88.69 198 TYR A O 1
ATOM 1441 N N . ASP A 1 199 ? 8.865 -4.127 -42.997 1.00 89.38 199 ASP A N 1
ATOM 1442 C CA . ASP A 1 199 ? 7.583 -4.356 -43.659 1.00 89.38 199 ASP A CA 1
ATOM 1443 C C . ASP A 1 199 ? 7.681 -3.967 -45.137 1.00 89.38 199 ASP A C 1
ATOM 1445 O O . ASP A 1 199 ? 7.582 -2.792 -45.498 1.00 89.38 199 ASP A O 1
ATOM 1449 N N . ILE A 1 200 ? 7.845 -4.980 -45.992 1.00 88.00 200 ILE A N 1
ATOM 1450 C CA . ILE A 1 200 ? 7.985 -4.817 -47.444 1.00 88.00 200 ILE A CA 1
ATOM 1451 C C . ILE A 1 200 ? 6.754 -4.202 -48.122 1.00 88.00 200 ILE A C 1
ATOM 1453 O O . ILE A 1 200 ? 6.887 -3.601 -49.183 1.00 88.00 200 ILE A O 1
ATOM 1457 N N . ASN A 1 201 ? 5.556 -4.340 -47.546 1.00 91.25 201 ASN A N 1
ATOM 1458 C CA . ASN A 1 201 ? 4.339 -3.839 -48.191 1.00 91.25 201 ASN A CA 1
ATOM 1459 C C . ASN A 1 201 ? 4.201 -2.323 -48.039 1.00 91.25 201 ASN A C 1
ATOM 1461 O O . ASN A 1 201 ? 3.712 -1.653 -48.947 1.00 91.25 201 ASN A O 1
ATOM 1465 N N . ASN A 1 202 ? 4.627 -1.801 -46.887 1.00 90.88 202 ASN A N 1
ATOM 1466 C CA . ASN A 1 202 ? 4.389 -0.417 -46.488 1.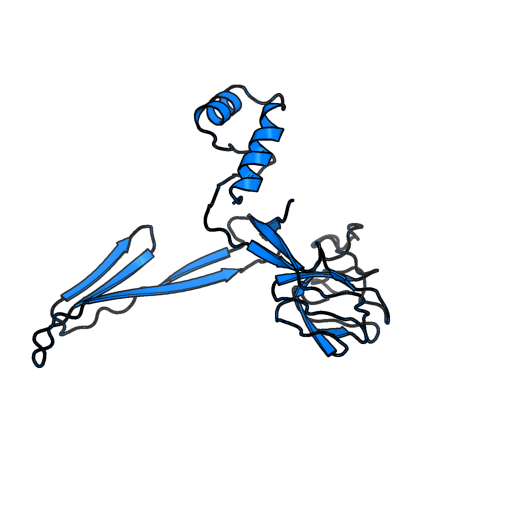00 90.88 202 ASN A CA 1
ATOM 1467 C C . ASN A 1 202 ? 5.682 0.407 -46.353 1.00 90.88 202 ASN A C 1
ATOM 1469 O O . ASN A 1 202 ? 5.606 1.547 -45.904 1.00 90.88 202 ASN A O 1
ATOM 1473 N N . ASP A 1 203 ? 6.839 -0.167 -46.704 1.00 85.50 203 ASP A N 1
ATOM 1474 C CA . ASP A 1 203 ? 8.173 0.446 -46.599 1.00 85.50 203 ASP A CA 1
ATOM 1475 C C . ASP A 1 203 ? 8.479 1.004 -45.194 1.00 85.50 203 ASP A C 1
ATOM 1477 O O . ASP A 1 203 ? 8.995 2.106 -45.017 1.00 85.50 203 ASP A O 1
ATOM 1481 N N . ASN A 1 204 ? 8.121 0.238 -44.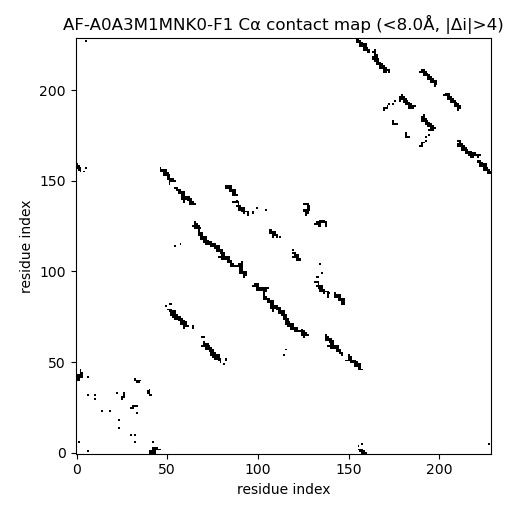158 1.00 90.69 204 ASN A N 1
ATOM 1482 C CA . ASN A 1 204 ? 8.284 0.645 -42.762 1.00 90.69 204 ASN A CA 1
ATOM 1483 C C . ASN A 1 204 ? 9.257 -0.269 -42.016 1.00 90.69 204 ASN A C 1
ATOM 1485 O O . ASN A 1 204 ? 9.347 -1.461 -42.290 1.00 90.69 204 ASN A O 1
ATOM 1489 N N . MET A 1 205 ? 9.934 0.272 -40.999 1.00 88.50 205 MET A N 1
ATOM 1490 C CA . MET A 1 205 ? 10.796 -0.494 -40.087 1.00 88.50 205 MET A CA 1
ATOM 1491 C C . MET A 1 205 ? 10.217 -0.514 -38.665 1.00 88.50 205 MET A C 1
ATOM 1493 O O . MET A 1 205 ? 10.692 0.233 -37.798 1.00 88.50 205 MET A O 1
ATOM 1497 N N . PRO A 1 206 ? 9.168 -1.315 -38.389 1.00 90.38 206 PRO A N 1
ATOM 1498 C CA . PRO A 1 206 ? 8.631 -1.442 -37.041 1.00 90.38 206 PRO A CA 1
ATOM 1499 C C . PRO A 1 206 ? 9.707 -1.911 -36.053 1.00 90.38 206 PRO A C 1
ATOM 1501 O O . PRO A 1 206 ? 10.359 -2.936 -36.245 1.00 90.38 206 PRO A O 1
ATOM 1504 N N . CYS A 1 207 ? 9.852 -1.161 -34.960 1.00 91.19 207 CYS A N 1
ATOM 1505 C CA . CYS A 1 207 ? 10.748 -1.464 -33.848 1.00 91.19 207 CYS A CA 1
ATOM 1506 C C . CYS A 1 207 ? 9.940 -1.531 -32.551 1.00 91.19 207 CYS A C 1
ATOM 1508 O O . CYS A 1 207 ? 9.126 -0.648 -32.282 1.00 91.19 207 CYS A O 1
ATOM 1510 N N . ARG A 1 208 ? 10.188 -2.544 -31.721 1.00 90.12 208 ARG A N 1
ATOM 1511 C CA . ARG A 1 208 ? 9.559 -2.686 -30.400 1.00 90.12 208 ARG A CA 1
ATOM 1512 C C . ARG A 1 208 ? 10.577 -3.055 -29.337 1.00 90.12 208 ARG A C 1
ATOM 1514 O O . ARG A 1 208 ? 11.510 -3.812 -29.604 1.00 90.12 208 ARG A O 1
ATOM 1521 N N . ILE A 1 209 ? 10.351 -2.543 -28.131 1.00 90.50 209 ILE A N 1
ATOM 1522 C CA . ILE A 1 209 ? 11.094 -2.901 -26.926 1.00 90.50 209 ILE A CA 1
ATOM 1523 C C . ILE A 1 209 ? 10.106 -3.542 -25.957 1.00 90.50 209 ILE A C 1
ATOM 1525 O O . ILE A 1 209 ? 9.114 -2.922 -25.583 1.00 90.50 209 ILE A O 1
ATOM 1529 N N . ASP A 1 210 ? 10.383 -4.779 -25.562 1.00 90.25 210 ASP A N 1
ATOM 1530 C CA . ASP A 1 210 ? 9.546 -5.552 -24.652 1.00 90.25 210 ASP A CA 1
ATOM 1531 C C . ASP A 1 210 ? 10.289 -5.852 -23.346 1.00 90.25 210 ASP A C 1
ATOM 1533 O O . ASP A 1 210 ? 11.467 -6.224 -23.357 1.00 90.25 210 ASP A O 1
ATOM 1537 N N . VAL A 1 211 ? 9.561 -5.777 -22.230 1.00 90.56 211 VAL A N 1
ATOM 1538 C CA . VAL A 1 211 ? 10.019 -6.182 -20.893 1.00 90.56 211 VAL A CA 1
ATOM 1539 C C . VAL A 1 211 ? 8.987 -7.118 -20.285 1.00 90.56 211 VAL A C 1
ATOM 1541 O O . VAL A 1 211 ? 7.797 -6.806 -20.265 1.00 90.56 211 VAL A O 1
ATOM 1544 N N . LEU A 1 212 ? 9.441 -8.250 -19.749 1.00 90.62 212 LEU A N 1
ATOM 1545 C CA . LEU A 1 212 ? 8.609 -9.171 -18.986 1.00 90.62 212 LEU A CA 1
ATOM 1546 C C . LEU A 1 212 ? 8.995 -9.028 -17.522 1.00 90.62 212 LEU A C 1
ATOM 1548 O O . LEU A 1 212 ? 10.095 -9.405 -17.119 1.00 90.62 212 LEU A O 1
ATOM 1552 N N . TYR A 1 213 ? 8.087 -8.462 -16.737 1.00 91.62 213 TYR A N 1
ATOM 1553 C CA . TYR A 1 213 ? 8.309 -8.196 -15.325 1.00 91.62 213 TYR A CA 1
ATOM 1554 C C . TYR A 1 213 ? 7.110 -8.625 -14.486 1.00 91.62 213 TYR A C 1
ATOM 1556 O O . TYR A 1 213 ? 5.978 -8.716 -14.960 1.00 91.62 213 TYR A O 1
ATOM 1564 N N . GLY A 1 214 ? 7.374 -8.872 -13.210 1.00 91.12 214 GLY A N 1
ATOM 1565 C CA . GLY A 1 214 ? 6.365 -9.124 -12.199 1.00 91.12 214 GLY A CA 1
ATOM 1566 C C . GLY A 1 214 ? 6.796 -8.528 -10.869 1.00 91.12 214 GLY A C 1
ATOM 1567 O O . GLY A 1 214 ? 7.983 -8.448 -10.554 1.00 91.12 214 GLY A O 1
ATOM 1568 N N . PHE A 1 215 ? 5.818 -8.117 -10.070 1.00 91.62 215 PHE A N 1
ATOM 1569 C CA . PHE A 1 215 ? 6.047 -7.658 -8.708 1.00 91.62 215 PHE A CA 1
ATOM 1570 C C . PHE A 1 215 ? 5.037 -8.293 -7.763 1.00 91.62 215 PHE A C 1
ATOM 1572 O O . PHE A 1 215 ? 3.883 -8.535 -8.123 1.00 91.62 215 PHE A O 1
ATOM 1579 N N . LYS A 1 216 ? 5.469 -8.572 -6.535 1.00 90.69 216 LYS A N 1
ATOM 1580 C CA . LYS A 1 216 ? 4.600 -9.111 -5.490 1.00 90.69 216 LYS A CA 1
ATOM 1581 C C . LYS A 1 216 ? 5.034 -8.620 -4.116 1.00 90.69 216 LYS A C 1
ATOM 1583 O O . LYS A 1 216 ? 6.214 -8.665 -3.776 1.00 90.69 216 LYS A O 1
ATOM 1588 N N . ALA A 1 217 ? 4.063 -8.219 -3.299 1.00 89.31 217 ALA A N 1
ATOM 1589 C CA . ALA A 1 217 ? 4.255 -8.073 -1.860 1.00 89.31 217 ALA A CA 1
ATOM 1590 C C . ALA A 1 217 ? 4.256 -9.474 -1.229 1.00 89.31 217 ALA A C 1
ATOM 1592 O O . ALA A 1 217 ? 3.199 -10.060 -0.995 1.00 89.31 217 ALA A O 1
ATOM 1593 N N . VAL A 1 218 ? 5.443 -10.054 -1.037 1.00 89.19 218 VAL A N 1
ATOM 1594 C CA . VAL A 1 218 ? 5.596 -11.422 -0.508 1.00 89.19 218 VAL A CA 1
ATOM 1595 C C . VAL A 1 218 ? 5.264 -11.462 0.980 1.00 89.19 218 VAL A C 1
ATOM 1597 O O . VAL A 1 218 ? 4.648 -12.416 1.453 1.00 89.19 218 VAL A O 1
ATOM 1600 N N . ARG A 1 219 ? 5.641 -10.411 1.712 1.00 86.62 219 ARG A N 1
ATOM 1601 C CA . ARG A 1 219 ? 5.369 -10.258 3.144 1.00 86.62 219 ARG A CA 1
ATOM 1602 C C . ARG A 1 219 ? 4.777 -8.876 3.409 1.00 86.62 219 ARG A C 1
ATOM 1604 O O . ARG A 1 219 ? 5.484 -7.998 3.905 1.00 86.62 219 ARG A O 1
ATOM 1611 N N . PRO A 1 220 ? 3.489 -8.663 3.088 1.00 85.38 220 PRO A N 1
ATOM 1612 C CA . PRO A 1 220 ? 2.857 -7.353 3.224 1.00 85.38 220 PRO A CA 1
ATOM 1613 C C . PRO A 1 220 ? 2.878 -6.831 4.666 1.00 85.38 220 PRO A C 1
ATOM 1615 O O . PRO A 1 220 ? 2.887 -5.626 4.868 1.00 85.38 220 PRO A O 1
ATOM 1618 N N . GLN A 1 221 ? 2.961 -7.709 5.672 1.00 82.38 221 GLN A N 1
ATOM 1619 C CA . GLN A 1 221 ? 3.062 -7.309 7.078 1.00 82.38 221 GLN A CA 1
ATOM 1620 C C . GLN A 1 221 ? 4.377 -6.602 7.459 1.00 82.38 221 GLN A C 1
ATOM 1622 O O . GLN A 1 221 ? 4.454 -6.032 8.543 1.00 82.38 221 GLN A O 1
ATOM 1627 N N . LEU A 1 222 ? 5.409 -6.666 6.608 1.00 86.94 222 LEU A N 1
ATOM 1628 C CA . LEU A 1 222 ? 6.711 -6.010 6.817 1.00 86.94 222 LEU A CA 1
ATOM 1629 C C . LEU A 1 222 ? 6.818 -4.662 6.089 1.00 86.94 222 LEU A C 1
ATOM 1631 O O . LEU A 1 222 ? 7.897 -4.071 6.033 1.00 86.94 222 LEU A O 1
ATOM 1635 N N . ALA A 1 223 ? 5.714 -4.193 5.512 1.00 89.12 223 ALA A N 1
ATOM 1636 C CA . ALA A 1 223 ? 5.597 -2.884 4.900 1.00 89.12 223 ALA A CA 1
ATOM 1637 C C . ALA A 1 223 ? 4.414 -2.133 5.510 1.00 89.12 223 ALA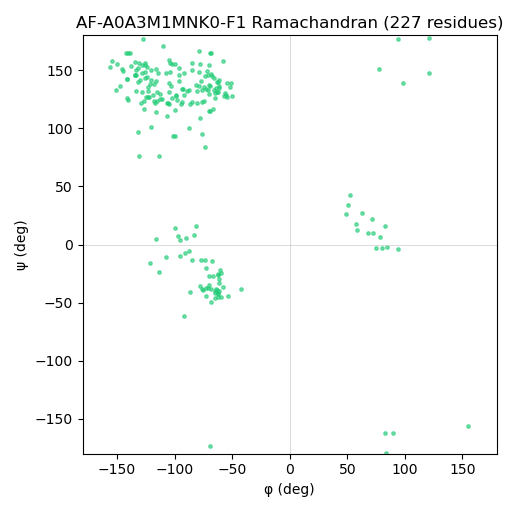 A C 1
ATOM 1639 O O . ALA A 1 223 ? 3.399 -2.723 5.877 1.00 89.12 223 ALA A O 1
ATOM 1640 N N . CYS A 1 224 ? 4.529 -0.816 5.587 1.00 87.31 224 CYS A N 1
ATOM 1641 C CA . CYS A 1 224 ? 3.429 0.057 5.934 1.00 87.31 224 CYS A CA 1
ATOM 1642 C C . CYS A 1 224 ? 3.380 1.254 4.992 1.00 87.31 224 CYS A C 1
ATOM 1644 O O . CYS A 1 224 ? 4.397 1.774 4.521 1.00 87.31 224 CYS A O 1
ATOM 1646 N N . ARG A 1 225 ? 2.148 1.678 4.726 1.00 88.75 225 ARG A N 1
ATOM 1647 C CA . ARG A 1 225 ? 1.870 2.957 4.099 1.00 88.75 225 ARG A CA 1
ATOM 1648 C C . ARG A 1 225 ? 1.801 4.000 5.202 1.00 88.75 225 ARG A C 1
ATOM 1650 O O . ARG A 1 225 ? 0.989 3.867 6.116 1.00 88.75 225 ARG A O 1
ATOM 1657 N N . LEU A 1 226 ? 2.661 4.999 5.112 1.00 85.75 226 LEU A N 1
ATOM 1658 C CA . LEU A 1 226 ? 2.640 6.156 5.983 1.00 85.75 226 LEU A CA 1
ATOM 1659 C C . LEU A 1 226 ? 1.815 7.239 5.292 1.00 85.75 226 LEU A C 1
ATOM 1661 O O . LEU A 1 226 ? 2.091 7.609 4.155 1.00 85.75 226 LEU A O 1
ATOM 1665 N N . ALA A 1 227 ? 0.779 7.691 5.978 1.00 80.94 227 ALA A N 1
ATOM 1666 C CA . ALA A 1 227 ? -0.015 8.842 5.595 1.00 80.94 227 ALA A CA 1
ATOM 1667 C C . ALA A 1 227 ? 0.092 9.822 6.759 1.00 80.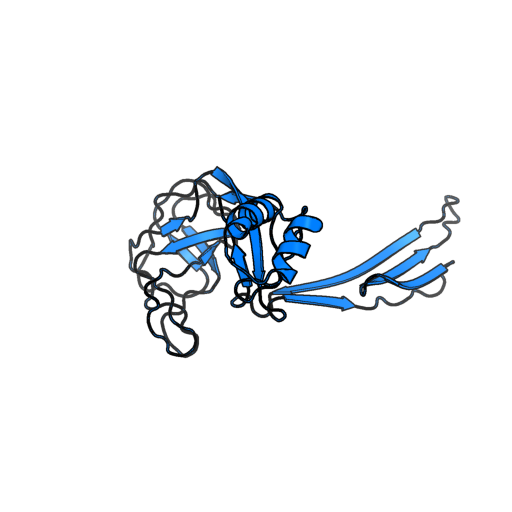94 227 ALA A C 1
ATOM 1669 O O . ALA A 1 227 ? -0.514 9.596 7.809 1.00 80.94 227 ALA A O 1
ATOM 1670 N N . ALA A 1 228 ? 0.943 10.829 6.598 1.00 66.19 228 ALA A N 1
ATOM 1671 C CA . ALA A 1 228 ? 1.018 11.973 7.490 1.00 66.19 228 ALA A CA 1
ATOM 1672 C C . ALA A 1 228 ? 0.342 13.166 6.801 1.00 66.19 228 ALA A C 1
ATOM 1674 O O . ALA A 1 228 ? 0.187 13.179 5.579 1.00 66.19 228 ALA A O 1
ATOM 1675 N N . ASN A 1 229 ? -0.123 14.112 7.606 1.00 52.69 229 ASN A N 1
ATOM 1676 C CA . ASN A 1 229 ? -0.641 15.399 7.167 1.00 52.69 229 ASN A CA 1
ATOM 1677 C C . ASN A 1 229 ? 0.054 16.485 7.972 1.00 52.69 229 ASN A C 1
ATOM 1679 O O . ASN A 1 229 ? 0.267 16.220 9.180 1.00 52.69 229 ASN A O 1
#

Secondary structure (DSSP, 8-state):
-B-HHHHHHHHHHHTTS---HHHHHHHHHH----SBTTB---B-TTPPEEE----B-EEBSSSS--EEEEEES--BSPBPTT-EEEEEEEEEEPTTT--EEEEEEEEEE-S-B-SSSEEEEEEEEE--SSTT--BSSPPPTT-EEEESS-TT-EEE-EEEE-TTSEEEEEE-PPPPSSSSEEEEEEETTEEEEEEE--BTTTTB--EEEE-EEEEEES-GGGEEEE---

Radius of gyration: 23.99 Å; Cα contacts (8 Å, |Δi|>4): 485; chains: 1; bounding box: 55×41×72 Å